Protein AF-0000000073393281 (afdb_homodimer)

Sequence (270 aa):
MAKKGSAEERDLVHKLWERDFAAMRAPASGGATKKPLPDVVAGNGKLYLAIEVKTTTKDKIYIDFPQIDALCEFSEKFGAKPYIGVKFKYTKWLFLEPEKTPRTKSDNYKIEKDFALEKALEIDEITGIDRQMKFMAKKGSAEERDLVHKLWERDFAAMRAPASGGATKKPLPDVVAGNGKLYLAIEVKTTTKDKIYIDFPQIDALCEFSEKFGAKPYIGVKFKYTKWLFLEPEKTPRTKSDNYKIEKDFALEKALEIDEITGIDRQMKF

pLDDT: mean 89.95, std 17.26, range [26.95, 98.88]

Solvent-accessible surface area (backbone atoms only — not comparable to full-atom values): 14573 Å² total; per-residue (Å²): 137,82,60,70,64,48,56,55,50,48,52,51,36,51,54,38,44,75,62,61,22,29,54,46,45,42,46,68,88,68,66,77,58,94,60,46,69,40,47,30,42,34,16,45,57,83,52,35,38,26,28,42,75,47,74,41,79,52,65,54,48,77,43,62,39,69,61,54,50,24,29,46,52,30,13,63,37,26,45,27,49,47,29,40,34,37,33,42,62,95,49,67,65,29,32,35,45,65,92,79,48,72,57,43,95,88,55,24,35,64,50,38,46,70,55,44,73,71,71,32,40,44,65,49,56,78,65,57,66,53,67,68,63,80,109,134,79,60,69,62,48,56,54,50,49,51,51,37,53,54,39,43,76,64,62,22,30,56,46,45,41,46,76,82,67,68,77,57,96,61,47,69,39,47,31,42,34,14,44,58,83,52,35,38,26,28,42,77,46,77,41,79,53,64,54,49,75,43,62,39,69,63,55,50,23,28,46,52,29,12,62,36,25,46,27,49,49,30,39,34,36,32,42,61,96,50,67,65,30,33,36,44,65,91,79,49,72,59,43,96,87,54,24,36,63,48,38,46,71,57,44,73,71,70,34,39,42,67,49,56,79,65,56,63,52,67,66,61,79,109

InterPro domains:
  IPR002732 Holliday junction resolvase Hjc [PF01870] (8-99)
  IPR011335 Restriction endonuclease type II-like [SSF52980] (7-130)
  IPR011856 tRNA endonuclease-like domain superfamily [G3DSA:3.40.1350.10] (1-134)
  IPR014428 Crossover junction endodeoxyribonuclease Hjc, archaeal [MF_01490] (1-135)
  IPR014428 Crossover junction endodeoxyribonuclease Hjc, archaeal [NF040854] (1-135)
  IPR014428 Crossover junction endodeoxyribonuclease Hjc, archaeal [PIRSF004985] (1-128)
  IPR014428 Crossover junction endodeoxyribonuclease Hjc, archaeal [PTHR39651] (3-123)
  IPR014428 Crossover junction endodeoxyribonuclease Hjc, archaeal [cd00523] (1-129)

Foldseek 3Di:
DLPPQVVVLVVVQVVCVVLQKHKDADDGDDPVPPALAAGMWIDNPPAIEGEHEEEDQDQKDKFAVVNVVSSVVCCVVVVHQYWYWYDYVPDATWTDRPVPADADPVRIHMGGNVNRVPHTDHPCVNSVNPVVPPD/DLPPQVVVLVVVQVVCVVLQKHKDADDGDPPVPPALAAGMWIDNPPAIEGEHEEEDQDQKDKFAQVNVVSSVVCCVVVVHQYWYWYDYVPDATWTDRPVPADADPNRIHMDGNVNRVVHTDHPCVNSVNPVVPVD

Organism: Methanobrevibacter smithii (strain ATCC 35061 / DSM 861 / OCM 144 / PS) (NCBI:txid420247)

Secondary structure (DSSP, 8-state):
--SHHHHHHHHHHHHHHTTT-EEEEPP-TT--------SEEEE-SS-EEEEEEEE-SSSEEEE-HHHHHHHHHHHHHHT-EEEEEEE-TT---EEE-GGGS-B-TTS-EEEEHHHHHHHPBPHHHHTTSSTTTT-/--HHHHHHHHHHHHHHHTTT-EEEEPP-S---------SEEEE-SS-EEEEEEEE-SSSEEEE-HHHHHHHHHHHHHHT-EEEEEEE-TT---EEE-GGGS-B-TTS-EEEEHHHHHHHPBPHHHHTTSGGGTT-

Radius of gyration: 19.64 Å; Cα contacts (8 Å, |Δi|>4): 516; chains: 2; bounding box: 44×61×47 Å

Nearest PDB structures (foldseek):
  2wcw-assembly1_B  TM=9.475E-01  e=9.623E-14  Archaeoglobus fulgidus
  2wcw-assembly2_C  TM=9.366E-01  e=8.471E-14  Archaeoglobus fulgidus
  2wcz-assembly1_A  TM=9.296E-01  e=9.029E-14  Archaeoglobus fulgidus
  2wcz-assembly1_B  TM=9.508E-01  e=3.442E-13  Archaeoglobus fulgidus
  1ipi-assembly1_A  TM=8.435E-01  e=9.999E-11  Pyrococcus furiosus

Structure (mmCIF, N/CA/C/O backbone):
data_AF-0000000073393281-model_v1
#
loop_
_entity.id
_entity.type
_entity.pdbx_description
1 polymer 'Crossover junction endodeoxyribonuclease Hjc'
#
loop_
_atom_site.group_PDB
_atom_site.id
_atom_site.type_symbol
_atom_site.label_atom_id
_atom_site.label_alt_id
_atom_site.label_comp_id
_atom_site.label_asym_id
_atom_site.label_entity_id
_atom_site.label_seq_id
_atom_site.pdbx_PDB_ins_code
_atom_site.Cartn_x
_atom_site.Cartn_y
_atom_site.Cartn_z
_atom_site.occupancy
_atom_site.B_iso_or_equiv
_atom_site.auth_seq_id
_atom_site.auth_comp_id
_atom_site.auth_asym_id
_atom_site.auth_atom_id
_atom_site.pdbx_PDB_model_num
ATOM 1 N N . MET A 1 1 ? 16.719 16.031 -3.488 1 26.95 1 MET A N 1
ATOM 2 C CA . MET A 1 1 ? 15.633 16.766 -2.842 1 26.95 1 MET A CA 1
ATOM 3 C C . MET A 1 1 ? 14.5 15.812 -2.469 1 26.95 1 MET A C 1
ATOM 5 O O . MET A 1 1 ? 13.398 16.25 -2.137 1 26.95 1 MET A O 1
ATOM 9 N N . ALA A 1 2 ? 14.312 14.508 -2.961 1 41 2 ALA A N 1
ATOM 10 C CA . ALA A 1 2 ? 13.477 13.312 -2.926 1 41 2 ALA A CA 1
ATOM 11 C C . ALA A 1 2 ? 13.438 12.711 -1.522 1 41 2 ALA A C 1
ATOM 13 O O . ALA A 1 2 ? 12.477 12.039 -1.156 1 41 2 ALA A O 1
ATOM 14 N N . LYS A 1 3 ? 14.375 13.078 -0.696 1 47.88 3 LYS A N 1
ATOM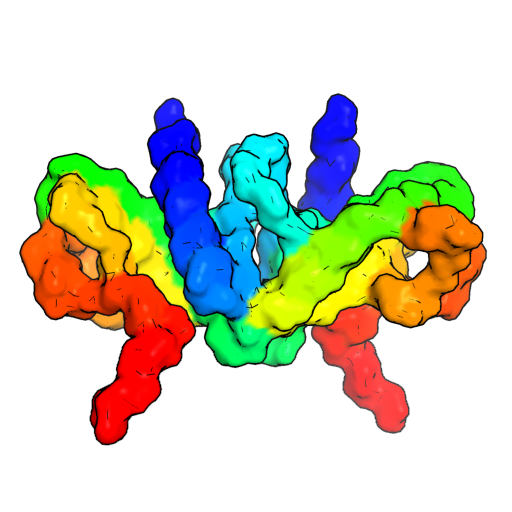 15 C CA . LYS A 1 3 ? 14.953 12.484 0.506 1 47.88 3 LYS A CA 1
ATOM 16 C C . LYS A 1 3 ? 14.117 12.82 1.739 1 47.88 3 LYS A C 1
ATOM 18 O O . LYS A 1 3 ? 13.898 11.969 2.602 1 47.88 3 LYS A O 1
ATOM 23 N N . LYS A 1 4 ? 13.844 14.234 2.035 1 46.88 4 LYS A N 1
ATOM 24 C CA . LYS A 1 4 ? 13.219 14.633 3.291 1 46.88 4 LYS A CA 1
ATOM 25 C C . LYS A 1 4 ? 11.828 14.016 3.438 1 46.88 4 LYS A C 1
ATOM 27 O O . LYS A 1 4 ? 11.469 13.531 4.512 1 46.88 4 LYS A O 1
ATOM 32 N N . GLY A 1 5 ? 11.078 13.867 2.365 1 62.25 5 GLY A N 1
ATOM 33 C CA . GLY A 1 5 ? 9.742 13.297 2.379 1 62.25 5 GLY A CA 1
ATOM 34 C C . GLY A 1 5 ? 9.719 11.836 2.77 1 62.25 5 GLY A C 1
ATOM 35 O O . GLY A 1 5 ? 8.859 11.406 3.543 1 62.25 5 GLY A O 1
ATOM 36 N N . SER A 1 6 ? 10.883 11.297 2.672 1 78 6 SER A N 1
ATOM 37 C CA . SER A 1 6 ? 10.938 9.859 2.918 1 78 6 SER A CA 1
ATOM 38 C C . SER A 1 6 ? 11.078 9.562 4.406 1 78 6 SER A C 1
ATOM 40 O O . SER A 1 6 ? 10.438 8.641 4.922 1 78 6 SER A O 1
ATOM 42 N N . ALA A 1 7 ? 11.805 10.453 5.164 1 87.62 7 ALA A N 1
ATOM 43 C CA . ALA A 1 7 ? 11.984 10.211 6.594 1 87.62 7 ALA A CA 1
ATOM 44 C C . ALA A 1 7 ? 10.68 10.391 7.355 1 87.62 7 ALA A C 1
ATOM 46 O O . ALA A 1 7 ? 10.375 9.617 8.273 1 87.62 7 ALA A O 1
ATOM 47 N N . GLU A 1 8 ? 9.977 11.406 6.914 1 92.19 8 GLU A N 1
ATOM 48 C CA . GLU A 1 8 ? 8.711 11.68 7.586 1 92.19 8 GLU A CA 1
ATOM 49 C C . GLU A 1 8 ? 7.66 10.625 7.238 1 92.19 8 GLU A C 1
ATOM 51 O O . GLU A 1 8 ? 6.848 10.25 8.086 1 92.19 8 GLU A O 1
ATOM 56 N N . GLU A 1 9 ? 7.734 10.195 6.039 1 93.56 9 GLU A N 1
ATOM 57 C CA . GLU A 1 9 ? 6.848 9.094 5.668 1 93.56 9 GLU A CA 1
ATOM 58 C C . GLU A 1 9 ? 7.152 7.844 6.492 1 93.56 9 GLU A C 1
ATOM 60 O O . GLU A 1 9 ? 6.238 7.16 6.953 1 93.56 9 GLU A O 1
ATOM 65 N N . ARG A 1 10 ? 8.383 7.602 6.699 1 92.94 10 ARG A N 1
ATOM 66 C CA . ARG A 1 10 ? 8.789 6.445 7.492 1 92.94 10 ARG A CA 1
ATOM 67 C C . ARG A 1 10 ? 8.352 6.59 8.945 1 92.94 10 ARG A C 1
ATOM 69 O O . ARG A 1 10 ? 7.898 5.625 9.562 1 92.94 10 ARG A O 1
ATOM 76 N N . ASP A 1 11 ? 8.547 7.781 9.422 1 94.44 11 ASP A N 1
ATOM 77 C CA . ASP A 1 11 ? 8.086 8.062 10.781 1 94.44 11 ASP A CA 1
ATOM 78 C C . ASP A 1 11 ? 6.598 7.766 10.93 1 94.44 11 ASP A C 1
ATOM 80 O O . ASP A 1 11 ? 6.184 7.098 11.883 1 94.44 11 ASP A O 1
ATOM 84 N N . LEU A 1 12 ? 5.812 8.219 9.977 1 96.75 12 LEU A N 1
ATOM 85 C CA . LEU A 1 12 ? 4.371 8 10.031 1 96.75 12 LEU A CA 1
ATOM 86 C C . LEU A 1 12 ? 4.039 6.516 9.938 1 96.75 12 LEU A C 1
ATOM 88 O O . LEU A 1 12 ? 3.193 6.02 10.688 1 96.75 12 LEU A O 1
ATOM 92 N N . VAL A 1 13 ? 4.688 5.82 9.109 1 96.56 13 VAL A N 1
ATOM 93 C CA . VAL A 1 13 ? 4.473 4.387 8.945 1 96.56 13 VAL A CA 1
ATOM 94 C C . VAL A 1 13 ? 4.77 3.666 10.258 1 96.56 13 VAL A C 1
ATOM 96 O O . VAL A 1 13 ? 3.998 2.805 10.688 1 96.56 13 VAL A O 1
ATOM 99 N N . HIS A 1 14 ? 5.812 4.066 10.859 1 96.56 14 HIS A N 1
ATOM 100 C CA . HIS A 1 14 ? 6.168 3.475 12.141 1 96.56 14 HIS A CA 1
ATOM 101 C C . HIS A 1 14 ? 5.074 3.709 13.18 1 96.56 14 HIS A C 1
ATOM 103 O O . HIS A 1 14 ? 4.703 2.791 13.914 1 96.56 14 HIS A O 1
ATOM 109 N N . LYS A 1 15 ? 4.594 4.887 13.219 1 97.19 15 LYS A N 1
ATOM 110 C CA . LYS A 1 15 ? 3.572 5.238 14.195 1 97.19 15 LYS A CA 1
ATOM 111 C C . LYS A 1 15 ? 2.273 4.48 13.938 1 97.19 15 LYS A C 1
ATOM 113 O O . LYS A 1 15 ? 1.563 4.113 14.875 1 97.19 15 LYS A O 1
ATOM 118 N N . LEU A 1 16 ? 1.943 4.25 12.742 1 97.75 16 LEU A N 1
ATOM 119 C CA . LEU A 1 16 ? 0.739 3.5 12.406 1 97.75 16 LEU A CA 1
ATOM 120 C C . LEU A 1 16 ? 0.884 2.035 12.797 1 97.75 16 LEU A C 1
ATOM 122 O O . LEU A 1 16 ? -0.048 1.44 13.352 1 97.75 16 LEU A O 1
ATOM 126 N N . TRP A 1 17 ? 2.074 1.507 12.586 1 97.25 17 TRP A N 1
ATOM 127 C CA . TRP A 1 17 ? 2.326 0.127 12.984 1 97.25 17 TRP A CA 1
ATOM 128 C C . TRP A 1 17 ? 2.219 -0.028 14.5 1 97.25 17 TRP A C 1
ATOM 130 O O . TRP A 1 17 ? 1.739 -1.052 14.992 1 97.25 17 TRP A O 1
ATOM 140 N N . GLU A 1 18 ? 2.58 0.994 15.203 1 96.69 18 GLU A N 1
ATOM 141 C CA . GLU A 1 18 ? 2.484 0.985 16.656 1 96.69 18 GLU A CA 1
ATOM 142 C C . GLU A 1 18 ? 1.03 1.03 17.125 1 96.69 18 GLU A C 1
ATOM 144 O O . GLU A 1 18 ? 0.732 0.765 18.281 1 96.69 18 GLU A O 1
ATOM 149 N N . ARG A 1 19 ? 0.176 1.367 16.203 1 97 19 ARG A N 1
ATOM 150 C CA . ARG A 1 19 ? -1.243 1.488 16.531 1 97 19 ARG A CA 1
ATOM 151 C C . ARG A 1 19 ? -2.053 0.395 15.836 1 97 19 ARG A C 1
ATOM 153 O O . ARG A 1 19 ? -3.191 0.627 15.422 1 97 19 ARG A O 1
ATOM 160 N N . ASP A 1 20 ? -1.423 -0.67 15.547 1 96.44 20 ASP A N 1
ATOM 161 C CA . ASP A 1 20 ? -2.027 -1.917 15.086 1 96.44 20 ASP A CA 1
ATOM 162 C C . ASP A 1 20 ? -2.533 -1.785 13.648 1 96.44 20 ASP A C 1
ATOM 164 O O . ASP A 1 20 ? -3.52 -2.42 13.273 1 96.44 20 ASP A O 1
ATOM 168 N N . PHE A 1 21 ? -1.936 -0.865 12.953 1 98.19 21 PHE A N 1
ATOM 169 C CA . PHE A 1 21 ? -2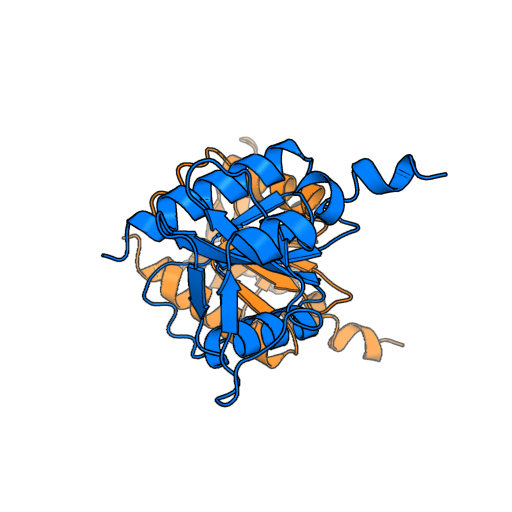.105 -0.811 11.508 1 98.19 21 PHE A CA 1
ATOM 170 C C . PHE A 1 21 ? -0.911 -1.438 10.797 1 98.19 21 PHE A C 1
ATOM 172 O O . PHE A 1 21 ? 0.23 -1.281 11.242 1 98.19 21 PHE A O 1
ATOM 179 N N . ALA A 1 22 ? -1.154 -2.168 9.742 1 98.06 22 ALA A N 1
ATOM 180 C CA . ALA A 1 22 ? -0.107 -2.324 8.742 1 98.06 22 ALA A CA 1
ATOM 181 C C . ALA A 1 22 ? -0.093 -1.142 7.773 1 98.06 22 ALA A C 1
ATOM 183 O O . ALA A 1 22 ? -1.148 -0.629 7.395 1 98.06 22 ALA A O 1
ATOM 184 N N . ALA A 1 23 ? 1.08 -0.734 7.41 1 97.69 23 ALA A N 1
ATOM 185 C CA . ALA A 1 23 ? 1.221 0.47 6.598 1 97.69 23 ALA A CA 1
ATOM 186 C C . ALA A 1 23 ? 2.434 0.371 5.676 1 97.69 23 ALA A C 1
ATOM 188 O O . ALA A 1 23 ? 3.4 -0.329 5.984 1 97.69 23 ALA A O 1
ATOM 189 N N . MET A 1 24 ? 2.326 1.028 4.535 1 94.56 24 MET A N 1
ATOM 190 C CA . MET A 1 24 ? 3.473 1.075 3.633 1 94.56 24 MET A CA 1
ATOM 191 C C . MET A 1 24 ? 3.504 2.391 2.861 1 94.56 24 MET A C 1
ATOM 193 O O . MET A 1 24 ? 2.469 3.039 2.689 1 94.56 24 MET A O 1
ATOM 197 N N . ARG A 1 25 ? 4.68 2.729 2.492 1 94.56 25 ARG A N 1
ATOM 198 C CA . ARG A 1 25 ? 4.895 3.906 1.656 1 94.56 25 ARG A CA 1
ATOM 199 C C . ARG A 1 25 ? 4.766 3.557 0.177 1 94.56 25 ARG A C 1
ATOM 201 O O . ARG A 1 25 ? 5.023 2.422 -0.223 1 94.56 25 ARG A O 1
ATOM 208 N N . ALA A 1 26 ? 4.367 4.602 -0.518 1 91.31 26 ALA A N 1
ATOM 209 C CA . ALA A 1 26 ? 4.363 4.457 -1.971 1 91.31 26 ALA A CA 1
ATOM 210 C C . ALA A 1 26 ? 5.785 4.375 -2.518 1 91.31 26 ALA A C 1
ATOM 212 O O . ALA A 1 26 ? 6.727 4.855 -1.886 1 91.31 26 ALA A O 1
ATOM 213 N N . PRO A 1 27 ? 5.93 3.713 -3.613 1 84.44 27 PRO A N 1
ATOM 214 C CA . PRO A 1 27 ? 7.25 3.697 -4.25 1 84.44 27 PRO A CA 1
ATOM 215 C C . PRO A 1 27 ? 7.703 5.082 -4.703 1 84.44 27 PRO A C 1
ATOM 217 O O . PRO A 1 27 ? 6.875 5.977 -4.887 1 84.44 27 PRO A O 1
ATOM 220 N N . ALA A 1 28 ? 9.062 5.371 -4.398 1 68.81 28 ALA A N 1
ATOM 221 C CA . ALA A 1 28 ? 9.578 6.664 -4.852 1 68.81 28 ALA A CA 1
ATOM 222 C C . ALA A 1 28 ? 9.172 6.941 -6.293 1 68.81 28 ALA A C 1
ATOM 224 O O . ALA A 1 28 ? 8.352 6.223 -6.867 1 68.81 28 ALA A O 1
ATOM 225 N N . SER A 1 29 ? 10.25 7.246 -7.109 1 54.16 29 SER A N 1
ATOM 226 C CA . SER A 1 29 ? 10.258 7.828 -8.445 1 54.16 29 SER A CA 1
ATOM 227 C C . SER A 1 29 ? 9.203 7.184 -9.336 1 54.16 29 SER A C 1
ATOM 229 O O . SER A 1 29 ? 8.5 7.871 -10.078 1 54.16 29 SER A O 1
ATOM 231 N N . GLY A 1 30 ? 9.688 6.086 -9.953 1 44.88 30 GLY A N 1
ATOM 232 C CA . GLY A 1 30 ? 9.32 5.543 -11.25 1 44.88 30 GLY A CA 1
ATOM 233 C C . GLY A 1 30 ? 7.848 5.203 -11.367 1 44.88 30 GLY A C 1
ATOM 234 O O . GLY A 1 30 ? 7.453 4.422 -12.234 1 44.88 30 GLY A O 1
ATOM 235 N N . GLY A 1 31 ? 7.168 5.125 -10.25 1 43.38 31 GLY A N 1
ATOM 236 C CA . GLY A 1 31 ? 6.051 4.328 -10.734 1 43.38 31 GLY A CA 1
ATOM 237 C C . GLY A 1 31 ? 5.359 4.945 -11.938 1 43.38 31 GLY A C 1
ATOM 238 O O . GLY A 1 31 ? 4.949 6.109 -11.891 1 43.38 31 GLY A O 1
ATOM 239 N N . ALA A 1 32 ? 5.898 4.645 -12.953 1 43.34 32 ALA A N 1
ATOM 240 C CA . ALA A 1 32 ? 5.398 4.785 -14.32 1 43.34 32 ALA A CA 1
ATOM 241 C C . ALA A 1 32 ? 3.883 4.961 -14.328 1 43.34 32 ALA A C 1
ATOM 243 O O . ALA A 1 32 ? 3.279 5.129 -15.391 1 43.34 32 ALA A O 1
ATOM 244 N N . THR A 1 33 ? 3.301 4.5 -13.266 1 51.22 33 THR A N 1
ATOM 245 C CA . THR A 1 33 ? 1.87 4.512 -13.555 1 51.22 33 THR A CA 1
ATOM 246 C C . THR A 1 33 ? 1.276 5.891 -13.289 1 51.22 33 THR A C 1
ATOM 248 O O . THR A 1 33 ? 1.689 6.582 -12.352 1 51.22 33 THR A O 1
ATOM 251 N N . LYS A 1 34 ? 1.004 6.668 -14.234 1 64.81 34 LYS A N 1
ATOM 252 C CA . LYS A 1 34 ? 0.124 7.836 -14.234 1 64.81 34 LYS A CA 1
ATOM 253 C C . LYS A 1 34 ? -1.011 7.668 -13.227 1 64.81 34 LYS A C 1
ATOM 255 O O . LYS A 1 34 ? -2.02 8.375 -13.297 1 64.81 34 LYS A O 1
ATOM 260 N N . LYS A 1 35 ? -0.729 6.758 -12.164 1 72.69 35 LYS A N 1
ATOM 261 C CA . LYS A 1 35 ? -1.861 6.508 -11.281 1 72.69 35 LYS A CA 1
ATOM 262 C C . LYS A 1 35 ? -1.79 7.387 -10.031 1 72.69 35 LYS A C 1
ATOM 264 O O . LYS A 1 35 ? -0.703 7.781 -9.609 1 72.69 35 LYS A O 1
ATOM 269 N N . PRO A 1 36 ? -2.846 7.742 -9.516 1 88.25 36 PRO A N 1
ATOM 270 C CA . PRO A 1 36 ? -2.957 8.586 -8.32 1 88.25 36 PRO A CA 1
ATOM 271 C C . PRO A 1 36 ? -2.57 7.848 -7.039 1 88.25 36 PRO A C 1
ATOM 273 O O . PRO A 1 36 ? -3.41 7.176 -6.434 1 88.25 36 PRO A O 1
ATOM 276 N N . LEU A 1 37 ? -1.293 8.023 -6.59 1 92.62 37 LEU A N 1
ATOM 277 C CA . LEU A 1 37 ? -0.882 7.273 -5.406 1 92.62 37 LEU A CA 1
ATOM 278 C C . LEU A 1 37 ? -0.712 8.203 -4.207 1 92.62 37 LEU A C 1
ATOM 280 O O . LEU A 1 37 ? -0.172 9.305 -4.344 1 92.62 37 LEU A O 1
ATOM 284 N N . PRO A 1 38 ? -1.226 7.773 -3.059 1 96.25 38 PRO A N 1
ATOM 285 C CA . PRO A 1 38 ? -0.854 8.453 -1.814 1 96.25 38 PRO A CA 1
ATOM 286 C C . PRO A 1 38 ? 0.586 8.164 -1.394 1 96.25 38 PRO A C 1
ATOM 288 O O . PRO A 1 38 ? 1.248 7.309 -1.99 1 96.25 38 PRO A O 1
ATOM 291 N N . ASP A 1 39 ? 1.012 8.883 -0.391 1 94.81 39 ASP A N 1
ATOM 292 C CA . ASP A 1 39 ? 2.355 8.633 0.12 1 94.81 39 ASP A CA 1
ATOM 293 C C . ASP A 1 39 ? 2.379 7.414 1.033 1 94.81 39 ASP A C 1
ATOM 295 O O . ASP A 1 39 ? 3.387 6.707 1.107 1 94.81 39 ASP A O 1
ATOM 299 N N . VAL A 1 40 ? 1.269 7.199 1.743 1 96.31 40 VAL A N 1
ATOM 300 C CA . VAL A 1 40 ? 1.165 6.105 2.703 1 96.31 40 VAL A CA 1
ATOM 301 C C . VAL A 1 40 ? -0.225 5.477 2.623 1 96.31 40 VAL A C 1
ATOM 303 O O . VAL A 1 40 ? -1.229 6.188 2.529 1 96.31 40 VAL A O 1
ATOM 306 N N . VAL A 1 41 ? -0.319 4.203 2.621 1 98.19 41 VAL A N 1
ATOM 307 C CA . VAL A 1 41 ? -1.557 3.451 2.799 1 98.19 41 VAL A CA 1
ATOM 308 C C . VAL A 1 41 ? -1.464 2.594 4.059 1 98.19 41 VAL A C 1
ATOM 310 O O . VAL A 1 41 ? -0.405 2.041 4.363 1 98.19 41 VAL A O 1
ATOM 313 N N . ALA A 1 42 ? -2.559 2.518 4.781 1 98.62 42 ALA A N 1
ATOM 314 C CA . ALA A 1 42 ? -2.586 1.746 6.02 1 98.62 42 ALA A CA 1
ATOM 315 C C . ALA A 1 42 ? -3.939 1.067 6.215 1 98.62 42 ALA A C 1
ATOM 317 O O . ALA A 1 42 ? -4.953 1.532 5.691 1 98.62 42 ALA A O 1
ATOM 318 N N . GLY A 1 43 ? -3.949 -0.017 6.898 1 98.56 43 GLY A N 1
ATOM 319 C CA . GLY A 1 43 ? -5.168 -0.736 7.238 1 98.56 43 GLY A CA 1
ATOM 320 C C . GLY A 1 43 ? -5.027 -1.596 8.477 1 98.56 43 GLY A C 1
ATOM 321 O O . GLY A 1 43 ? -3.922 -2.018 8.828 1 98.56 43 GLY A O 1
ATOM 322 N N . ASN A 1 44 ? -6.191 -1.805 9.109 1 98.44 44 ASN A N 1
ATOM 323 C CA . ASN A 1 44 ? -6.199 -2.697 10.266 1 98.44 44 ASN A CA 1
ATOM 324 C C . ASN A 1 44 ? -7.324 -3.725 10.164 1 98.44 44 ASN A C 1
ATOM 326 O O . ASN A 1 44 ? -7.73 -4.305 11.18 1 98.44 44 ASN A O 1
ATOM 330 N N . GLY A 1 45 ? -7.867 -3.865 8.977 1 97.94 45 GLY A N 1
ATOM 331 C CA . GLY A 1 45 ? -8.945 -4.812 8.75 1 97.94 45 GLY A CA 1
ATOM 332 C C . GLY A 1 45 ? -10.328 -4.188 8.883 1 97.94 45 GLY A C 1
ATOM 333 O O . GLY A 1 45 ? -11.305 -4.711 8.336 1 97.94 45 GLY A O 1
ATOM 334 N N . LYS A 1 46 ? -10.406 -3.08 9.57 1 97.44 46 LYS A N 1
ATOM 335 C CA . LYS A 1 46 ? -11.656 -2.365 9.773 1 97.44 46 LYS A CA 1
ATOM 336 C C . LYS A 1 46 ? -11.609 -0.979 9.141 1 97.44 46 LYS A C 1
ATOM 338 O O . LYS A 1 46 ? -12.578 -0.546 8.508 1 97.44 46 LYS A O 1
ATOM 343 N N . LEU A 1 47 ? -10.469 -0.343 9.344 1 98.12 47 LEU A N 1
ATOM 344 C CA . LEU A 1 47 ? -10.227 0.999 8.828 1 98.12 47 LEU A CA 1
ATOM 345 C C . LEU A 1 47 ? -9.062 0.995 7.84 1 98.12 47 LEU A C 1
ATOM 347 O O . LEU A 1 47 ? -8.055 0.329 8.062 1 98.12 47 LEU A O 1
ATOM 351 N N . TYR A 1 48 ? -9.234 1.706 6.773 1 98.88 48 TYR A N 1
ATOM 352 C CA . TYR A 1 48 ? -8.172 1.894 5.789 1 98.88 48 TYR A CA 1
ATOM 353 C C . TYR A 1 48 ? -7.906 3.375 5.551 1 98.88 48 TYR A C 1
ATOM 355 O O . TYR A 1 48 ? -8.844 4.168 5.441 1 98.88 48 TYR A O 1
ATOM 363 N N . LEU A 1 49 ? -6.645 3.732 5.527 1 98.88 49 LEU A N 1
ATOM 364 C CA . LEU A 1 49 ? -6.227 5.129 5.43 1 98.88 49 LEU A CA 1
ATOM 365 C C . LEU A 1 49 ? -5.332 5.344 4.211 1 98.88 49 LEU A C 1
ATOM 367 O O . LEU A 1 49 ? -4.492 4.5 3.898 1 98.88 49 LEU A O 1
ATOM 371 N N . ALA A 1 50 ? -5.512 6.383 3.531 1 98.75 50 ALA A N 1
ATOM 372 C CA . ALA A 1 50 ? -4.594 6.918 2.529 1 98.75 50 ALA A CA 1
ATOM 373 C C . ALA A 1 50 ? -4.145 8.328 2.898 1 98.75 50 ALA A C 1
ATOM 375 O O . ALA A 1 50 ? -4.973 9.219 3.109 1 98.75 50 ALA A O 1
ATOM 376 N N . ILE A 1 51 ? -2.822 8.508 2.928 1 98.5 51 ILE A N 1
ATOM 377 C CA . ILE A 1 51 ? -2.352 9.75 3.525 1 98.5 51 ILE A CA 1
ATOM 378 C C . ILE A 1 51 ? -1.337 10.414 2.6 1 98.5 51 ILE A C 1
ATOM 380 O O . ILE A 1 51 ? -0.376 9.781 2.16 1 98.5 51 ILE A O 1
ATOM 384 N N . GLU A 1 52 ? -1.613 11.648 2.252 1 97.38 52 GLU A N 1
ATOM 385 C CA . GLU A 1 52 ? -0.619 12.531 1.639 1 97.38 52 GLU A CA 1
ATOM 386 C C . GLU A 1 52 ? 0.21 13.25 2.697 1 97.38 52 GLU A C 1
ATOM 388 O O . GLU A 1 52 ? -0.335 13.969 3.535 1 97.38 52 GLU A O 1
ATOM 393 N N . VAL A 1 53 ? 1.491 13.078 2.66 1 96.88 53 VAL A N 1
ATOM 394 C CA . VAL A 1 53 ? 2.365 13.531 3.736 1 96.88 53 VAL A CA 1
ATOM 395 C C . VAL A 1 53 ? 3.053 14.836 3.33 1 96.88 53 VAL A C 1
ATOM 397 O O . VAL A 1 53 ? 3.643 14.922 2.252 1 96.88 53 VAL A O 1
ATOM 400 N N . LYS A 1 54 ? 2.934 15.852 4.188 1 96.19 54 LYS A N 1
ATOM 401 C CA . LYS A 1 54 ? 3.615 17.141 4.02 1 96.19 54 LYS A CA 1
ATOM 402 C C . LYS A 1 54 ? 4.309 17.562 5.309 1 96.19 54 LYS A C 1
ATOM 404 O O . LYS A 1 54 ? 3.74 17.438 6.398 1 96.19 54 LYS A O 1
ATOM 409 N N . THR A 1 55 ? 5.52 17.969 5.156 1 95.25 55 THR A N 1
ATOM 410 C CA . THR A 1 55 ? 6.25 18.484 6.309 1 95.25 55 THR A CA 1
ATOM 411 C C . THR A 1 55 ? 6.859 19.844 6.004 1 95.25 55 THR A C 1
ATOM 413 O O . THR A 1 55 ? 7.262 20.109 4.867 1 95.25 55 THR A O 1
ATOM 416 N N . THR A 1 56 ? 6.867 20.734 7.035 1 95.56 56 THR A N 1
ATOM 417 C CA . THR A 1 56 ? 7.449 22.062 6.852 1 95.56 56 THR A CA 1
ATOM 418 C C . THR A 1 56 ? 7.961 22.609 8.18 1 95.56 56 THR A C 1
ATOM 420 O O . THR A 1 56 ? 7.445 22.266 9.242 1 95.56 56 THR A O 1
ATOM 423 N N . THR A 1 57 ? 8.922 23.375 8.117 1 95.62 57 THR A N 1
ATOM 424 C CA . THR A 1 57 ? 9.398 24.094 9.289 1 95.62 57 THR A CA 1
ATOM 425 C C . THR A 1 57 ? 8.734 25.469 9.375 1 95.62 57 THR A C 1
ATOM 427 O O . THR A 1 57 ? 8.914 26.188 10.359 1 95.62 57 THR A O 1
ATOM 430 N N . LYS A 1 58 ? 7.969 25.812 8.281 1 96.56 58 LYS A N 1
ATOM 431 C CA . LYS A 1 58 ? 7.234 27.078 8.258 1 96.56 58 LYS A CA 1
ATOM 432 C C . LYS A 1 58 ? 5.887 26.938 8.961 1 96.56 58 LYS A C 1
ATOM 434 O O . LYS A 1 58 ? 5.562 25.875 9.492 1 96.56 58 LYS A O 1
ATOM 439 N N . ASP A 1 59 ? 5.152 28.109 8.977 1 97.38 59 ASP A N 1
ATOM 440 C CA . ASP A 1 59 ? 3.869 28.109 9.664 1 97.38 59 ASP A CA 1
ATOM 441 C C . ASP A 1 59 ? 2.715 27.938 8.68 1 97.38 59 ASP A C 1
ATOM 443 O O . ASP A 1 59 ? 1.554 28.156 9.031 1 97.38 59 ASP A O 1
ATOM 447 N N . LYS A 1 60 ? 3.033 27.609 7.473 1 97.81 60 LYS A N 1
ATOM 448 C CA . LYS A 1 60 ? 2.014 27.312 6.473 1 97.81 60 LYS A CA 1
ATOM 449 C C . LYS A 1 60 ? 2.561 26.391 5.383 1 97.81 60 LYS A C 1
ATOM 451 O O . LYS A 1 60 ? 3.775 26.328 5.176 1 97.81 60 LYS A O 1
ATOM 456 N N . ILE A 1 61 ? 1.692 25.672 4.73 1 96.31 61 ILE A N 1
ATOM 457 C CA . ILE A 1 61 ? 2.084 24.828 3.611 1 96.31 61 ILE A CA 1
ATOM 458 C C . ILE A 1 61 ? 1.062 24.953 2.484 1 96.31 61 ILE A C 1
ATOM 460 O O . ILE A 1 61 ? -0.144 25 2.734 1 96.31 61 ILE A O 1
ATOM 464 N N . TYR A 1 62 ? 1.591 25.031 1.297 1 97.19 62 TYR A N 1
ATOM 465 C CA . TYR A 1 62 ? 0.767 25.047 0.093 1 97.19 62 TYR A CA 1
ATOM 466 C C . TYR A 1 62 ? 0.779 23.688 -0.595 1 97.19 62 TYR A C 1
ATOM 468 O O . TYR A 1 62 ? 1.83 23.047 -0.709 1 97.19 62 TYR A O 1
ATOM 476 N N . ILE A 1 63 ? -0.369 23.219 -0.96 1 96.81 63 ILE A N 1
ATOM 477 C CA . ILE A 1 63 ? -0.479 21.953 -1.685 1 96.81 63 ILE A CA 1
ATOM 478 C C . ILE A 1 63 ? -1.286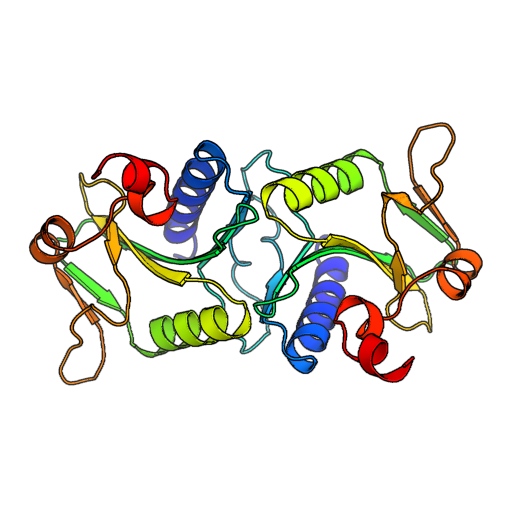 22.172 -2.965 1 96.81 63 ILE A C 1
ATOM 480 O O . ILE A 1 63 ? -2.393 22.719 -2.926 1 96.81 63 ILE A O 1
ATOM 484 N N . ASP A 1 64 ? -0.724 21.703 -4.062 1 95.62 64 ASP A N 1
ATOM 485 C CA . ASP A 1 64 ? -1.445 21.781 -5.328 1 95.62 64 ASP A CA 1
ATOM 486 C C . ASP A 1 64 ? -2.633 20.828 -5.352 1 95.62 64 ASP A C 1
ATOM 488 O O . ASP A 1 64 ? -2.51 19.672 -4.945 1 95.62 64 ASP A O 1
ATOM 492 N N . PHE A 1 65 ? -3.768 21.266 -5.848 1 95.75 65 PHE A N 1
ATOM 493 C CA . PHE A 1 65 ? -5 20.484 -5.75 1 95.75 65 PHE A CA 1
ATOM 494 C C . PHE A 1 65 ? -4.867 19.172 -6.496 1 95.75 65 PHE A C 1
ATOM 496 O O . PHE A 1 65 ? -5.465 18.156 -6.102 1 95.75 65 PHE A O 1
ATOM 503 N N . PRO A 1 66 ? -4.047 19.047 -7.617 1 95.38 66 PRO A N 1
ATOM 504 C CA . PRO A 1 66 ? -3.975 17.75 -8.289 1 95.38 66 PRO A CA 1
ATOM 505 C C . PRO A 1 66 ? -3.457 16.641 -7.379 1 95.38 66 PRO A C 1
ATOM 507 O O . PRO A 1 66 ? -3.857 15.484 -7.52 1 95.38 66 PRO A O 1
ATOM 510 N N . GLN A 1 67 ? -2.568 16.984 -6.453 1 94.69 67 GLN A N 1
ATOM 511 C CA . GLN A 1 67 ? -2.039 16.016 -5.508 1 94.69 67 GLN A CA 1
ATOM 512 C C . GLN A 1 67 ? -3.141 15.477 -4.602 1 94.69 67 GLN A C 1
ATOM 514 O O . GLN A 1 67 ? -3.217 14.266 -4.355 1 94.69 67 GLN A O 1
ATOM 519 N N . ILE A 1 68 ? -3.973 16.375 -4.141 1 97.19 68 ILE A N 1
ATOM 520 C CA . ILE A 1 68 ? -5.047 15.984 -3.234 1 97.19 68 ILE A CA 1
ATOM 521 C C . ILE A 1 68 ? -6.152 15.281 -4.016 1 97.19 68 ILE A C 1
ATOM 523 O O . ILE A 1 68 ? -6.773 14.344 -3.516 1 97.19 68 ILE A O 1
ATOM 527 N N . ASP A 1 69 ? -6.375 15.727 -5.223 1 96.69 69 ASP A N 1
ATOM 528 C CA . ASP A 1 69 ? -7.355 15.047 -6.066 1 96.69 69 ASP A CA 1
ATOM 529 C C . ASP A 1 69 ? -6.945 13.602 -6.332 1 96.69 69 ASP A C 1
ATOM 531 O O . ASP A 1 69 ? -7.785 12.703 -6.328 1 96.69 69 ASP A O 1
ATOM 535 N N . ALA A 1 70 ? -5.676 13.422 -6.574 1 95.06 70 ALA A N 1
ATOM 536 C CA . ALA A 1 70 ? -5.145 12.07 -6.766 1 95.06 70 ALA A CA 1
ATOM 537 C C . ALA A 1 70 ? -5.328 11.219 -5.512 1 95.06 70 ALA A C 1
ATOM 539 O O . ALA A 1 70 ? -5.719 10.055 -5.598 1 95.06 70 ALA A O 1
ATOM 540 N N . LEU A 1 71 ? -5.062 11.828 -4.375 1 97.38 71 LEU A N 1
ATOM 541 C CA . LEU A 1 71 ? -5.281 11.164 -3.096 1 97.38 71 LEU A CA 1
ATOM 542 C C . LEU A 1 71 ? -6.734 10.711 -2.959 1 97.38 71 LEU A C 1
ATOM 544 O O . LEU A 1 71 ? -7 9.562 -2.59 1 97.38 71 LEU A O 1
ATOM 548 N N . CYS A 1 72 ? -7.641 11.586 -3.266 1 98.31 72 CYS A N 1
ATOM 549 C CA . CYS A 1 72 ? -9.062 11.297 -3.119 1 98.31 72 CYS A CA 1
ATOM 550 C C . CYS A 1 72 ? -9.508 10.234 -4.117 1 98.31 72 CYS A C 1
ATOM 552 O O . CYS A 1 72 ? -10.305 9.352 -3.783 1 98.31 72 CYS A O 1
ATOM 554 N N . GLU A 1 73 ? -8.984 10.312 -5.309 1 97.44 73 GLU A N 1
ATOM 555 C CA . GLU A 1 73 ? -9.32 9.312 -6.316 1 97.44 73 GLU A CA 1
ATOM 556 C C . GLU A 1 73 ? -8.859 7.926 -5.891 1 97.44 73 GLU A C 1
ATOM 558 O O . GLU A 1 73 ? -9.625 6.965 -5.949 1 97.44 73 GLU A O 1
ATOM 563 N N . PHE A 1 74 ? -7.637 7.863 -5.469 1 97.75 74 PHE A N 1
ATOM 564 C CA . PHE A 1 74 ? -7.125 6.594 -4.965 1 97.75 74 PHE A CA 1
ATOM 565 C C . PHE A 1 74 ? -7.988 6.082 -3.82 1 97.75 74 PHE A C 1
ATOM 567 O O . PHE A 1 74 ? -8.375 4.91 -3.803 1 97.75 74 PHE A O 1
ATOM 574 N N . SER A 1 75 ? -8.242 6.945 -2.932 1 98.62 75 SER A N 1
ATOM 575 C CA . SER A 1 75 ? -8.961 6.578 -1.712 1 98.62 75 SER A CA 1
ATOM 576 C C . SER A 1 75 ? -10.352 6.035 -2.027 1 98.62 75 SER A C 1
ATOM 578 O O . SER A 1 75 ? -10.781 5.039 -1.444 1 98.62 75 SER A O 1
ATOM 580 N N . GLU A 1 76 ? -11 6.691 -2.893 1 98.38 76 GLU A N 1
ATOM 581 C CA . GLU A 1 76 ? -12.352 6.277 -3.277 1 98.38 76 GLU A CA 1
ATOM 582 C C . GLU A 1 76 ? -12.344 4.879 -3.887 1 98.38 76 GLU A C 1
ATOM 584 O O . GLU A 1 76 ? -13.141 4.023 -3.5 1 98.38 76 GLU A O 1
ATOM 589 N N . LYS A 1 77 ? -11.484 4.629 -4.738 1 98.06 77 LYS A N 1
ATOM 590 C CA . LYS A 1 77 ? -11.406 3.328 -5.402 1 98.06 77 LYS A CA 1
ATOM 591 C C . LYS A 1 77 ? -10.945 2.244 -4.434 1 98.06 77 LYS A C 1
ATOM 593 O O . LYS A 1 77 ? -11.523 1.158 -4.383 1 98.06 77 LYS A O 1
ATOM 598 N N . PHE A 1 78 ? -9.922 2.576 -3.662 1 98.5 78 PHE A N 1
ATOM 599 C CA . PHE A 1 78 ? -9.289 1.64 -2.738 1 98.5 78 PHE A CA 1
ATOM 600 C C . PHE A 1 78 ? -10.219 1.312 -1.579 1 98.5 78 PHE A C 1
ATOM 602 O O . PHE A 1 78 ? -10.172 0.213 -1.024 1 98.5 78 PHE A O 1
ATOM 609 N N . GLY A 1 79 ? -11.039 2.262 -1.239 1 98.56 79 GLY A N 1
ATOM 610 C CA . GLY A 1 79 ? -11.867 2.143 -0.048 1 98.56 79 GLY A CA 1
ATOM 611 C C . GLY A 1 79 ? -11.164 2.604 1.214 1 98.56 79 GLY A C 1
ATOM 612 O O . GLY A 1 79 ? -11.297 1.979 2.268 1 98.56 79 GLY A O 1
ATOM 613 N N . ALA A 1 80 ? -10.383 3.658 1.108 1 98.81 80 ALA A N 1
ATOM 614 C CA . ALA A 1 80 ? -9.664 4.223 2.248 1 98.81 80 ALA A CA 1
ATOM 615 C C . ALA A 1 80 ? -10.164 5.629 2.568 1 98.81 80 ALA A C 1
ATOM 617 O O . ALA A 1 80 ? -10.758 6.293 1.715 1 98.81 80 ALA A O 1
ATOM 618 N N . LYS A 1 81 ? -9.992 6.02 3.781 1 98.81 81 LYS A N 1
ATOM 619 C CA . LYS A 1 81 ? -10.234 7.414 4.145 1 98.81 81 LYS A CA 1
ATOM 620 C C . LYS A 1 81 ? -9.023 8.281 3.828 1 98.81 81 LYS A C 1
ATOM 622 O O . LYS A 1 81 ? -7.902 7.973 4.246 1 98.81 81 LYS A O 1
ATOM 627 N N . PRO A 1 82 ? -9.266 9.328 3.041 1 98.88 82 PRO A N 1
ATOM 628 C CA . PRO A 1 82 ? -8.141 10.211 2.701 1 98.88 82 PRO A CA 1
ATOM 629 C C . PRO A 1 82 ? -7.809 11.203 3.814 1 98.88 82 PRO A C 1
ATOM 631 O O . PRO A 1 82 ? -8.711 11.75 4.441 1 98.88 82 PRO A O 1
ATOM 634 N N . TYR A 1 83 ? -6.516 11.414 4.023 1 98.88 83 TYR A N 1
ATOM 635 C CA . TYR A 1 83 ? -6.059 12.445 4.953 1 98.88 83 TYR A CA 1
ATOM 636 C C . TYR A 1 83 ? -4.844 13.18 4.398 1 98.88 83 TYR A C 1
ATOM 638 O O . TYR A 1 83 ? -3.992 12.578 3.738 1 98.88 83 TYR A O 1
ATOM 646 N N . ILE A 1 84 ? -4.785 14.422 4.668 1 98.62 84 ILE A N 1
ATOM 647 C CA . ILE A 1 84 ? -3.547 15.188 4.57 1 98.62 84 ILE A CA 1
ATOM 648 C C . ILE A 1 84 ? -2.814 15.148 5.91 1 98.62 84 ILE A C 1
ATOM 650 O O . ILE A 1 84 ? -3.293 15.711 6.902 1 98.62 84 ILE A O 1
ATOM 654 N N . GLY A 1 85 ? -1.769 14.461 5.945 1 98.44 85 GLY A N 1
ATOM 655 C CA . GLY A 1 85 ? -0.924 14.445 7.129 1 98.44 85 GLY A CA 1
ATOM 656 C C . GLY A 1 85 ? 0.144 15.523 7.109 1 98.44 85 GLY A C 1
ATOM 657 O O . GLY A 1 85 ? 1.021 15.523 6.242 1 98.44 85 GLY A O 1
ATOM 658 N N . VAL A 1 86 ? 0.095 16.391 8.078 1 98.12 86 VAL A N 1
ATOM 659 C CA . VAL A 1 86 ? 1.032 17.5 8.102 1 98.12 86 VAL A CA 1
ATOM 660 C C . VAL A 1 86 ? 1.798 17.516 9.422 1 98.12 86 VAL A C 1
ATOM 662 O O . VAL A 1 86 ? 1.222 17.266 10.484 1 98.12 86 VAL A O 1
ATOM 665 N N . LYS A 1 87 ? 3 17.797 9.297 1 96.94 87 LYS A N 1
ATOM 666 C CA . LYS A 1 87 ? 3.846 18 10.469 1 96.94 87 LYS A CA 1
ATOM 667 C C . LYS A 1 87 ? 4.566 19.344 10.391 1 96.94 87 LYS A C 1
ATOM 669 O O . LYS A 1 87 ? 5.402 19.547 9.508 1 96.94 87 LYS A O 1
ATOM 674 N N . PHE A 1 88 ? 4.242 20.266 11.328 1 97 88 PHE A N 1
ATOM 675 C CA . PHE A 1 88 ? 4.918 21.547 11.477 1 97 88 PHE A CA 1
ATOM 676 C C . PHE A 1 88 ? 6.051 21.453 12.492 1 97 88 PHE A C 1
ATOM 678 O O . PHE A 1 88 ? 6.176 20.438 13.188 1 97 88 PHE A O 1
ATOM 685 N N . LYS A 1 89 ? 6.773 22.484 12.422 1 93.19 89 LYS A N 1
ATOM 686 C CA . LYS A 1 89 ? 7.816 22.516 13.445 1 93.19 89 LYS A CA 1
ATOM 687 C C . LYS A 1 89 ? 7.215 22.453 14.844 1 93.19 89 LYS A C 1
ATOM 689 O O . LYS A 1 89 ? 6.273 23.188 15.148 1 93.19 89 LYS A O 1
ATOM 694 N N . TYR A 1 90 ? 7.66 21.484 15.648 1 93.69 90 TYR A N 1
ATOM 695 C CA . TYR A 1 90 ? 7.312 21.344 17.047 1 93.69 90 TYR A CA 1
ATOM 696 C C . TYR A 1 90 ? 5.867 20.875 17.219 1 93.69 90 TYR A C 1
ATOM 698 O O . TYR A 1 90 ? 5.211 21.219 18.203 1 93.69 90 TYR A O 1
ATOM 706 N N . THR A 1 91 ? 5.312 20.375 16.25 1 96.06 91 THR A N 1
ATOM 707 C CA . THR A 1 91 ? 3.973 19.812 16.375 1 96.06 91 THR A CA 1
ATOM 708 C C . THR A 1 91 ? 4.008 18.297 16.219 1 96.06 91 THR A C 1
ATOM 710 O O . THR A 1 91 ? 4.961 17.734 15.656 1 96.06 91 THR A O 1
ATOM 713 N N . LYS A 1 92 ? 2.975 17.656 16.75 1 96.69 92 LYS A N 1
ATOM 714 C CA . LYS A 1 92 ? 2.701 16.266 16.391 1 96.69 92 LYS A CA 1
ATOM 715 C C . LYS A 1 92 ? 2.123 16.156 14.977 1 96.69 92 LYS A C 1
ATOM 717 O O . LYS A 1 92 ? 1.991 17.172 14.281 1 96.69 92 LYS A O 1
ATOM 722 N N . TRP A 1 93 ? 1.894 14.945 14.57 1 97.94 93 TRP A N 1
ATOM 723 C CA . TRP A 1 93 ? 1.204 14.734 13.305 1 97.94 93 TRP A CA 1
ATOM 724 C C . TRP A 1 93 ? -0.23 15.25 13.375 1 97.94 93 TRP A C 1
ATOM 726 O O . TRP A 1 93 ? -0.946 14.984 14.336 1 97.94 93 TRP A O 1
ATOM 736 N N . LEU A 1 94 ? -0.601 16.031 12.406 1 98.56 94 LEU A N 1
ATOM 737 C CA . LEU A 1 94 ? -1.955 16.547 12.25 1 98.56 94 LEU A CA 1
ATOM 738 C C . LEU A 1 94 ? -2.588 16.047 10.961 1 98.56 94 LEU A C 1
ATOM 740 O O . LEU A 1 94 ? -1.938 16.031 9.906 1 98.56 94 LEU A O 1
ATOM 744 N N . PHE A 1 95 ? -3.797 15.625 11.055 1 98.81 95 PHE A N 1
ATOM 745 C CA . PHE A 1 95 ? -4.457 15.031 9.898 1 98.81 95 PHE A CA 1
ATOM 746 C C . PHE A 1 95 ? -5.727 15.797 9.547 1 98.81 95 PHE A C 1
ATOM 748 O O . PHE A 1 95 ? -6.598 15.992 10.398 1 98.81 95 PHE A O 1
ATOM 755 N N . LEU A 1 96 ? -5.777 16.219 8.336 1 98.81 96 LEU A N 1
ATOM 756 C CA . LEU A 1 96 ? -6.938 16.969 7.852 1 98.81 96 LEU A CA 1
ATOM 757 C C . LEU A 1 96 ? -7.688 16.172 6.785 1 98.81 96 LEU A C 1
ATOM 759 O O . LEU A 1 96 ? -7.07 15.547 5.922 1 98.81 96 LEU A O 1
ATOM 763 N N . GLU A 1 97 ? -8.953 16.188 6.855 1 98.69 97 GLU A N 1
ATOM 764 C CA . GLU A 1 97 ? -9.781 15.648 5.781 1 98.69 97 GLU A CA 1
ATOM 765 C C . GLU A 1 97 ? -9.859 16.625 4.605 1 98.69 97 GLU A C 1
ATOM 767 O O . GLU A 1 97 ? -10.273 17.766 4.77 1 98.69 97 GLU A O 1
ATOM 772 N N . PRO A 1 98 ? -9.508 16.125 3.453 1 98.44 98 PRO A N 1
ATOM 773 C CA . PRO A 1 98 ? -9.531 17.047 2.311 1 98.44 98 PRO A CA 1
ATOM 774 C C . PRO A 1 98 ? -10.875 17.75 2.139 1 98.44 98 PRO A C 1
ATOM 776 O O . PRO A 1 98 ? -10.914 18.953 1.854 1 98.44 98 PRO A O 1
ATOM 779 N N . GLU A 1 99 ? -11.938 17.062 2.35 1 97.25 99 GLU A N 1
ATOM 780 C CA . GLU A 1 99 ? -13.273 17.594 2.107 1 97.25 99 GLU A CA 1
ATOM 781 C C . GLU A 1 99 ? -13.617 18.688 3.109 1 97.25 99 GLU A C 1
ATOM 783 O O . GLU A 1 99 ? -14.508 19.516 2.859 1 97.25 99 GLU A O 1
ATOM 788 N N . LYS A 1 100 ? -12.945 18.703 4.227 1 97.5 100 LYS A N 1
ATOM 789 C CA . LYS A 1 100 ? -13.25 19.672 5.277 1 97.5 100 LYS A CA 1
ATOM 790 C C . LYS A 1 100 ? -12.188 20.766 5.348 1 97.5 100 LYS A C 1
ATOM 792 O O . LYS A 1 100 ? -12.195 21.594 6.27 1 97.5 100 LYS A O 1
ATOM 797 N N . THR A 1 101 ? -11.297 20.781 4.434 1 97.94 101 THR A N 1
ATOM 798 C CA . THR A 1 101 ? -10.203 21.75 4.434 1 97.94 101 THR A CA 1
ATOM 799 C C . THR A 1 101 ? -10.43 22.812 3.369 1 97.94 101 THR A C 1
ATOM 801 O O . THR A 1 101 ? -10.57 22.5 2.186 1 97.94 101 THR A O 1
ATOM 804 N N . PRO A 1 102 ? -10.445 24.016 3.826 1 96.62 102 PRO A N 1
ATOM 805 C CA . PRO A 1 102 ? -10.711 25.094 2.871 1 96.62 102 PRO A CA 1
ATOM 806 C C . PRO A 1 102 ? -9.664 25.172 1.761 1 96.62 102 PRO A C 1
ATOM 808 O O . PRO A 1 102 ? -8.477 24.953 2.014 1 96.62 102 PRO A O 1
ATOM 811 N N . ARG A 1 103 ? -10.117 25.5 0.591 1 97.56 103 ARG A N 1
ATOM 812 C CA . ARG A 1 103 ? -9.258 25.688 -0.571 1 97.56 103 ARG A CA 1
ATOM 813 C C . ARG A 1 103 ? -9.094 27.156 -0.899 1 97.56 103 ARG A C 1
ATOM 815 O O . ARG A 1 103 ? -9.914 27.984 -0.5 1 97.56 103 ARG A O 1
ATOM 822 N N . THR A 1 104 ? -8.039 27.406 -1.647 1 97.44 104 THR A N 1
ATOM 823 C CA . THR A 1 104 ? -7.832 28.781 -2.111 1 97.44 104 THR A CA 1
ATOM 824 C C . THR A 1 104 ? -8.727 29.094 -3.311 1 97.44 104 THR A C 1
ATOM 826 O O . THR A 1 104 ? -9.414 28.203 -3.818 1 97.44 104 THR A O 1
ATOM 829 N N . LYS A 1 105 ? -8.609 30.266 -3.762 1 96.44 105 LYS A N 1
ATOM 830 C CA . LYS A 1 105 ? -9.391 30.688 -4.922 1 96.44 105 LYS A CA 1
ATOM 831 C C . LYS A 1 105 ? -9.008 29.891 -6.16 1 96.44 105 LYS A C 1
ATOM 833 O O . LYS A 1 105 ? -9.852 29.625 -7.023 1 96.44 105 LYS A O 1
ATOM 838 N N . SER A 1 106 ? -7.742 29.469 -6.277 1 96.62 106 SER A N 1
ATOM 839 C CA . SER A 1 106 ? -7.238 28.703 -7.41 1 96.62 106 SER A CA 1
ATOM 840 C C . SER A 1 106 ? -7.379 27.203 -7.164 1 96.62 106 SER A C 1
ATOM 842 O O . SER A 1 106 ? -6.738 26.391 -7.84 1 96.62 106 SER A O 1
ATOM 844 N N . ASP A 1 107 ? -8.102 26.781 -6.062 1 96.44 107 ASP A N 1
ATOM 845 C CA . ASP A 1 107 ? -8.492 25.406 -5.742 1 96.44 107 ASP A CA 1
ATOM 846 C C . ASP A 1 107 ? -7.355 24.656 -5.047 1 96.44 107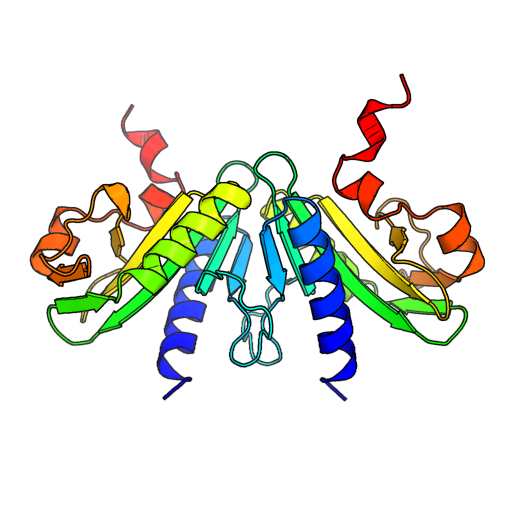 ASP A C 1
ATOM 848 O O . ASP A 1 107 ? -7.469 23.469 -4.777 1 96.44 107 ASP A O 1
ATOM 852 N N . ASN A 1 108 ? -6.32 25.438 -4.812 1 98.06 108 ASN A N 1
ATOM 853 C CA . ASN A 1 108 ? -5.219 24.844 -4.059 1 98.06 108 ASN A CA 1
ATOM 854 C C . ASN A 1 108 ? -5.492 24.859 -2.559 1 98.06 108 ASN A C 1
ATOM 856 O O . ASN A 1 108 ? -6.578 25.266 -2.127 1 98.06 108 ASN A O 1
ATOM 860 N N . TYR A 1 109 ? -4.582 24.328 -1.859 1 98.06 109 TYR A N 1
ATOM 861 C CA . TYR A 1 109 ? -4.688 24.359 -0.405 1 98.06 109 TYR A CA 1
ATOM 862 C C . TYR A 1 109 ? -3.6 25.234 0.202 1 98.06 109 TYR A C 1
ATOM 864 O O . TYR A 1 109 ? -2.453 25.219 -0.251 1 98.06 109 TYR A O 1
ATOM 872 N N . LYS A 1 110 ? -3.994 25.969 1.08 1 98.06 110 LYS A N 1
ATOM 873 C CA . LYS A 1 110 ? -3.111 26.656 2.016 1 98.06 110 LYS A CA 1
ATOM 874 C C . LYS A 1 110 ? -3.447 26.297 3.459 1 98.06 110 LYS A C 1
ATOM 876 O O . LYS A 1 110 ? -4.504 26.672 3.971 1 98.06 110 LYS A O 1
ATOM 881 N N . ILE A 1 111 ? -2.568 25.594 4.102 1 98.06 111 ILE A N 1
ATOM 882 C CA . ILE A 1 111 ? -2.832 25.125 5.461 1 98.06 111 ILE A CA 1
ATOM 883 C C . ILE A 1 111 ? -1.93 25.875 6.441 1 98.06 111 ILE A C 1
ATOM 885 O O . ILE A 1 111 ? -0.713 25.672 6.449 1 98.06 111 ILE A O 1
ATOM 889 N N . GLU A 1 112 ? -2.51 26.656 7.199 1 98.25 112 GLU A N 1
ATOM 890 C CA . GLU A 1 112 ? -1.778 27.375 8.234 1 98.25 112 GLU A CA 1
ATOM 891 C C . GLU A 1 112 ? -1.656 26.547 9.508 1 98.25 112 GLU A C 1
ATOM 893 O O . GLU A 1 112 ? -2.586 25.812 9.875 1 98.25 112 GLU A O 1
ATOM 898 N N . LYS A 1 113 ? -0.597 26.719 10.156 1 98.12 113 LYS A N 1
ATOM 899 C CA . LYS A 1 113 ? -0.308 25.953 11.359 1 98.12 113 LYS A CA 1
ATOM 900 C C . LYS A 1 113 ? -1.421 26.109 12.391 1 98.12 113 LYS A C 1
ATOM 902 O O . LYS A 1 113 ? -1.906 25.125 12.945 1 98.12 113 LYS A O 1
ATOM 907 N N . ASP A 1 114 ? -1.825 27.359 12.664 1 97.62 114 ASP A N 1
ATOM 908 C CA . ASP A 1 114 ? -2.84 27.625 13.68 1 97.62 114 ASP A CA 1
ATOM 909 C C . ASP A 1 114 ? -4.156 26.938 13.328 1 97.62 114 ASP A C 1
ATOM 911 O O . ASP A 1 114 ? -4.824 26.375 14.203 1 97.62 114 ASP A O 1
ATOM 915 N N . PHE A 1 115 ? -4.504 26.984 12.086 1 97.69 115 PHE A N 1
ATOM 916 C CA . PHE A 1 115 ? -5.707 26.312 11.625 1 97.69 115 PHE A CA 1
ATOM 917 C C . PHE A 1 115 ? -5.598 24.812 11.859 1 97.69 115 PHE A C 1
ATOM 919 O O . PHE A 1 115 ? -6.531 24.188 12.375 1 97.69 115 PHE A O 1
ATOM 926 N N . ALA A 1 116 ? -4.543 24.172 11.477 1 98.06 116 ALA A N 1
ATOM 927 C CA . ALA A 1 116 ? -4.328 22.734 11.625 1 98.06 116 ALA A CA 1
ATOM 928 C C . ALA A 1 116 ? -4.379 22.328 13.102 1 98.06 116 ALA A C 1
ATOM 930 O O . ALA A 1 116 ? -4.98 21.312 13.445 1 98.06 116 ALA A O 1
ATOM 931 N N . LEU A 1 117 ? -3.715 23.141 13.93 1 97.81 117 LEU A N 1
ATOM 932 C CA . LEU A 1 117 ? -3.688 22.844 15.359 1 97.81 117 LEU A CA 1
ATOM 933 C C . LEU A 1 117 ? -5.098 22.812 15.938 1 97.81 117 LEU A C 1
ATOM 935 O O . LEU A 1 117 ? -5.391 22.031 16.844 1 97.81 117 LEU A O 1
ATOM 939 N N . GLU A 1 118 ? -5.949 23.625 15.383 1 97.56 118 GLU A N 1
ATOM 940 C CA . GLU A 1 118 ? -7.309 23.766 15.898 1 97.56 118 GLU A CA 1
ATOM 941 C C . GLU A 1 118 ? -8.234 22.719 15.305 1 97.56 118 GLU A C 1
ATOM 943 O O . GLU A 1 118 ? -9.078 22.156 16 1 97.56 118 GLU A O 1
ATOM 948 N N . LYS A 1 119 ? -8.078 22.344 14.031 1 98.06 119 LYS A N 1
ATOM 949 C CA . LYS A 1 119 ? -9.125 21.641 13.305 1 98.06 119 LYS A CA 1
ATOM 950 C C . LYS A 1 119 ? -8.688 20.219 12.969 1 98.06 119 LYS A C 1
ATOM 952 O O . LYS A 1 119 ? -9.531 19.359 12.672 1 98.06 119 LYS A O 1
ATOM 957 N N . ALA A 1 120 ? -7.418 19.875 12.969 1 98.5 120 ALA A N 1
ATOM 958 C CA . ALA A 1 120 ? -6.902 18.594 12.5 1 98.5 120 ALA A CA 1
ATOM 959 C C . ALA A 1 120 ? -7.137 17.5 13.539 1 98.5 120 ALA A C 1
ATOM 961 O O . ALA A 1 120 ? -7.348 17.797 14.719 1 98.5 120 ALA A O 1
ATOM 962 N N . LEU A 1 121 ? -7.148 16.359 13.086 1 98.38 121 LEU A N 1
ATOM 963 C CA . LEU A 1 121 ? -7.203 15.18 13.945 1 98.38 121 LEU A CA 1
ATOM 964 C C . LEU A 1 121 ? -5.801 14.711 14.312 1 98.38 121 LEU A C 1
ATOM 966 O O . LEU A 1 121 ? -4.848 14.953 13.57 1 98.38 121 LEU A O 1
ATOM 970 N N . GLU A 1 122 ? -5.746 14.086 15.383 1 98.25 122 GLU A N 1
ATOM 971 C CA . GLU A 1 122 ? -4.5 13.438 15.781 1 98.25 122 GLU A CA 1
ATOM 972 C C . GLU A 1 122 ? -4.465 11.984 15.312 1 98.25 122 GLU A C 1
ATOM 974 O O . GLU A 1 122 ? -5.48 11.438 14.875 1 98.25 122 GLU A O 1
ATOM 979 N N . ILE A 1 123 ? -3.396 11.375 15.422 1 98.25 123 ILE A N 1
ATOM 980 C CA . ILE A 1 123 ? -3.197 10.047 14.852 1 98.25 123 ILE A CA 1
ATOM 981 C C . ILE A 1 123 ? -4.105 9.039 15.555 1 98.25 123 ILE A C 1
ATOM 983 O O . ILE A 1 123 ? -4.637 8.125 14.922 1 98.25 123 ILE A O 1
ATOM 987 N N . ASP A 1 124 ? -4.328 9.148 16.844 1 97.94 124 ASP A N 1
ATOM 988 C CA . ASP A 1 124 ? -5.191 8.219 17.562 1 97.94 124 ASP A CA 1
ATOM 989 C C . ASP A 1 124 ? -6.641 8.344 17.094 1 97.94 124 ASP A C 1
ATOM 991 O O . ASP A 1 124 ? -7.395 7.371 17.125 1 97.94 124 ASP A O 1
ATOM 995 N N . GLU A 1 125 ? -7.059 9.508 16.625 1 97.88 125 GLU A N 1
ATOM 996 C CA . GLU A 1 125 ? -8.414 9.734 16.141 1 97.88 125 GLU A CA 1
ATOM 997 C C . GLU A 1 125 ? -8.633 9.086 14.773 1 97.88 125 GLU A C 1
ATOM 999 O O . GLU A 1 125 ? -9.664 8.445 14.547 1 97.88 125 GLU A O 1
ATOM 1004 N N . ILE A 1 126 ? -7.566 9.156 13.969 1 98.12 126 ILE A N 1
ATOM 1005 C CA . ILE A 1 126 ? -7.785 8.617 12.633 1 98.12 126 ILE A CA 1
ATOM 1006 C C . ILE A 1 126 ? -7.582 7.102 12.648 1 98.12 126 ILE A C 1
ATOM 1008 O O . ILE A 1 126 ? -7.988 6.406 11.711 1 98.12 126 ILE A O 1
ATOM 1012 N N . THR A 1 127 ? -6.992 6.586 13.734 1 97.81 127 THR A N 1
ATOM 1013 C CA . THR A 1 127 ? -6.781 5.148 13.844 1 97.81 127 THR A CA 1
ATOM 1014 C C . THR A 1 127 ? -7.859 4.504 14.719 1 97.81 127 THR A C 1
ATOM 1016 O O . THR A 1 127 ? -7.824 3.299 14.969 1 97.81 127 THR A O 1
ATOM 1019 N N . GLY A 1 128 ? -8.789 5.281 15.18 1 93.88 128 GLY A N 1
ATOM 1020 C CA . GLY A 1 128 ? -9.953 4.766 15.891 1 93.88 128 GLY A CA 1
ATOM 1021 C C . GLY A 1 128 ? -9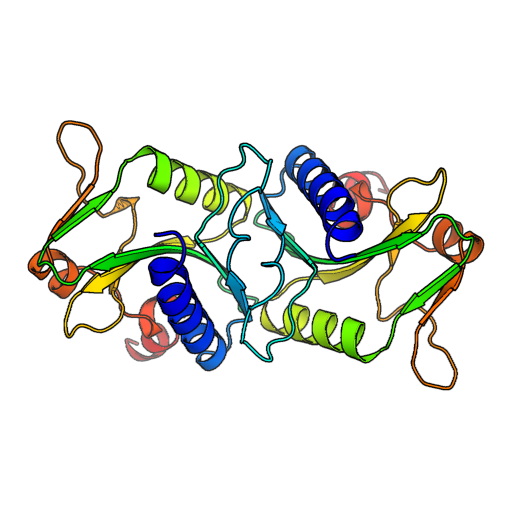.648 4.395 17.328 1 93.88 128 GLY A C 1
ATOM 1022 O O . GLY A 1 128 ? -10.398 3.629 17.953 1 93.88 128 GLY A O 1
ATOM 1023 N N . ILE A 1 129 ? -8.555 4.684 17.891 1 85.31 129 ILE A N 1
ATOM 1024 C CA . ILE A 1 129 ? -8.211 4.379 19.266 1 85.31 129 ILE A CA 1
ATOM 1025 C C . ILE A 1 129 ? -8.984 5.305 20.203 1 85.31 129 ILE A C 1
ATOM 1027 O O . ILE A 1 129 ? -9.5 4.863 21.234 1 85.31 129 ILE A O 1
ATOM 1031 N N . ASP A 1 130 ? -9.055 6.562 20.062 1 68.5 130 ASP A N 1
ATOM 1032 C CA . ASP A 1 130 ? -9.719 7.516 20.953 1 68.5 130 ASP A CA 1
ATOM 1033 C C . ASP A 1 130 ? -11.227 7.555 20.688 1 68.5 130 ASP A C 1
ATOM 1035 O O . ASP A 1 130 ? -12 8.031 21.516 1 68.5 130 ASP A O 1
ATOM 1039 N N . ARG A 1 131 ? -11.922 7.215 19.625 1 55.84 131 ARG A N 1
ATOM 1040 C CA . ARG A 1 131 ? -13.375 7.34 19.547 1 55.84 131 ARG A CA 1
ATOM 1041 C C . ARG A 1 131 ? -14.047 6.492 20.625 1 55.84 131 ARG A C 1
ATOM 1043 O O . ARG A 1 131 ? -15.258 6.562 20.812 1 55.84 131 ARG A O 1
ATOM 1050 N N . GLN A 1 132 ? -13.5 5.555 21.156 1 43.75 132 GLN A N 1
ATOM 1051 C CA . GLN A 1 132 ? -14.297 4.855 22.156 1 43.75 132 GLN A CA 1
ATOM 1052 C C . GLN A 1 132 ? -14.617 5.766 23.328 1 43.75 132 GLN A C 1
ATOM 1054 O O . GLN A 1 132 ? -15.664 5.613 23.969 1 43.75 132 GLN A O 1
ATOM 1059 N N . MET A 1 133 ? -13.82 6.707 23.75 1 38.47 133 MET A N 1
ATOM 1060 C CA . MET A 1 133 ? -14.117 7.262 25.062 1 38.47 133 MET A CA 1
ATOM 1061 C C . MET A 1 133 ? -15.188 8.344 24.969 1 38.47 133 MET A C 1
ATOM 1063 O O . MET A 1 133 ? -15.578 8.922 25.984 1 38.47 133 MET A O 1
ATOM 1067 N N . LYS A 1 134 ? -15.438 8.953 23.906 1 35.38 134 LYS A N 1
ATOM 1068 C CA . LYS A 1 134 ? -16.359 10.062 24.125 1 35.38 134 LYS A CA 1
ATOM 1069 C C . LYS A 1 134 ? -17.781 9.555 24.344 1 35.38 134 LYS A C 1
ATOM 1071 O O . LYS A 1 134 ? -18.734 10.344 24.359 1 35.38 134 LYS A O 1
ATOM 1076 N N . PHE A 1 135 ? -17.969 8.352 24.75 1 31.67 135 PHE A N 1
ATOM 1077 C CA . PHE A 1 135 ? -19.281 8.156 25.344 1 31.67 135 PHE A CA 1
ATOM 1078 C C . PHE A 1 135 ? -19.312 8.727 26.75 1 31.67 135 PHE A C 1
ATOM 1080 O O . PHE A 1 135 ? -18.297 8.75 27.453 1 31.67 135 PHE A O 1
ATOM 1087 N N . MET B 1 1 ? 20.062 -6.012 -10.258 1 27.2 1 MET B N 1
ATOM 1088 C CA . MET B 1 1 ? 19.25 -7.211 -10.102 1 27.2 1 MET B CA 1
ATOM 1089 C C . MET B 1 1 ? 17.859 -6.855 -9.578 1 27.2 1 MET B C 1
ATOM 1091 O O . MET B 1 1 ? 17.094 -7.738 -9.195 1 27.2 1 MET B O 1
ATOM 1095 N N . ALA B 1 2 ? 17.5 -5.695 -8.875 1 41.75 2 ALA B N 1
ATOM 1096 C CA . ALA B 1 2 ? 16.406 -4.98 -8.234 1 41.75 2 ALA B CA 1
ATOM 1097 C C . ALA B 1 2 ? 15.305 -4.645 -9.234 1 41.75 2 ALA B C 1
ATOM 1099 O O . ALA B 1 2 ? 14.125 -4.594 -8.875 1 41.75 2 ALA B O 1
ATOM 1100 N N . LYS B 1 3 ? 15.625 -4.695 -10.477 1 47.81 3 LYS B N 1
ATOM 1101 C CA . LYS B 1 3 ? 15.008 -4.098 -11.664 1 47.81 3 LYS B CA 1
ATOM 1102 C C . LYS B 1 3 ? 13.883 -4.977 -12.195 1 47.81 3 LYS B C 1
ATOM 1104 O O . LYS B 1 3 ? 12.828 -4.469 -12.594 1 47.81 3 LYS B O 1
ATOM 1109 N N . LYS B 1 4 ? 14.141 -6.41 -12.508 1 47.19 4 LYS B N 1
ATOM 1110 C CA . LYS B 1 4 ? 13.148 -7.254 -13.172 1 47.19 4 LYS B CA 1
ATOM 1111 C C . LYS B 1 4 ? 11.875 -7.359 -12.344 1 47.19 4 LYS B C 1
ATOM 1113 O O . LYS B 1 4 ? 10.766 -7.266 -12.883 1 47.19 4 LYS B O 1
ATOM 1118 N N . GLY B 1 5 ? 11.969 -7.375 -11.062 1 62.75 5 GLY B N 1
ATOM 1119 C CA . GLY B 1 5 ? 10.82 -7.477 -10.172 1 62.75 5 GLY B CA 1
ATOM 1120 C C . GLY B 1 5 ? 9.914 -6.262 -10.219 1 62.75 5 GLY B C 1
ATOM 1121 O O . GLY B 1 5 ? 8.688 -6.395 -10.234 1 62.75 5 GLY B O 1
ATOM 1122 N N . SER B 1 6 ? 10.508 -5.254 -10.758 1 78.12 6 SER B N 1
ATOM 1123 C CA . SER B 1 6 ? 9.758 -4.004 -10.742 1 78.12 6 SER B CA 1
ATOM 1124 C C . SER B 1 6 ? 8.812 -3.916 -11.945 1 78.12 6 SER B C 1
ATOM 1126 O O . SER B 1 6 ? 7.668 -3.484 -11.805 1 78.12 6 SER B O 1
ATOM 1128 N N . ALA B 1 7 ? 9.227 -4.492 -13.117 1 87.81 7 ALA B N 1
ATOM 1129 C CA . ALA B 1 7 ? 8.383 -4.422 -14.305 1 87.81 7 ALA B CA 1
ATOM 1130 C C . ALA B 1 7 ? 7.137 -5.297 -14.148 1 87.81 7 ALA B C 1
ATOM 1132 O O . ALA B 1 7 ? 6.039 -4.906 -14.555 1 87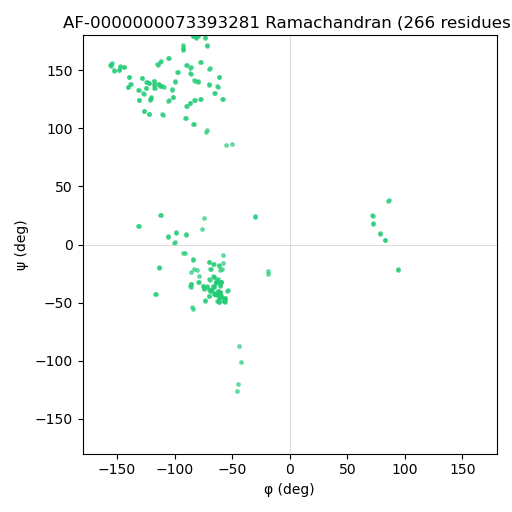.81 7 ALA B O 1
ATOM 1133 N N . GLU B 1 8 ? 7.391 -6.426 -13.547 1 92.25 8 GLU B N 1
ATOM 1134 C CA . GLU B 1 8 ? 6.273 -7.348 -13.352 1 92.25 8 GLU B CA 1
ATOM 1135 C C . GLU B 1 8 ? 5.316 -6.84 -12.281 1 92.25 8 GLU B C 1
ATOM 1137 O O . GLU B 1 8 ? 4.102 -7.012 -12.391 1 92.25 8 GLU B O 1
ATOM 1142 N N . GLU B 1 9 ? 5.898 -6.242 -11.312 1 93.56 9 GLU B N 1
ATOM 1143 C CA . GLU B 1 9 ? 5.043 -5.613 -10.312 1 93.56 9 GLU B CA 1
ATOM 1144 C C . GLU B 1 9 ? 4.188 -4.512 -10.93 1 93.56 9 GLU B C 1
ATOM 1146 O O . GLU B 1 9 ? 2.996 -4.398 -10.625 1 93.56 9 GLU B O 1
ATOM 1151 N N . ARG B 1 10 ? 4.766 -3.775 -11.789 1 93 10 ARG B N 1
ATOM 1152 C CA . ARG B 1 10 ? 4.035 -2.705 -12.461 1 93 10 ARG B CA 1
ATOM 1153 C C . ARG B 1 10 ? 2.938 -3.268 -13.359 1 93 10 ARG B C 1
ATOM 1155 O O . ARG B 1 10 ? 1.832 -2.725 -13.406 1 93 10 ARG B O 1
ATOM 1162 N N . ASP B 1 11 ? 3.309 -4.301 -14.047 1 94.44 11 ASP B N 1
ATOM 1163 C CA . ASP B 1 11 ? 2.316 -4.969 -14.883 1 94.44 11 ASP B CA 1
ATOM 1164 C C . ASP B 1 11 ? 1.108 -5.406 -14.055 1 94.44 11 ASP B C 1
ATOM 1166 O O . ASP B 1 11 ? -0.036 -5.16 -14.445 1 94.44 11 ASP B O 1
ATOM 1170 N N . LEU B 1 12 ? 1.362 -6.012 -12.914 1 96.75 12 LEU B N 1
ATOM 1171 C CA . LEU B 1 12 ? 0.282 -6.48 -12.047 1 96.75 12 LEU B CA 1
ATOM 1172 C C . LEU B 1 12 ? -0.552 -5.309 -11.539 1 96.75 12 LEU B C 1
ATOM 1174 O O . LEU B 1 12 ? -1.783 -5.375 -11.539 1 96.75 12 LEU B O 1
ATOM 1178 N N . VAL B 1 13 ? 0.07 -4.27 -11.164 1 96.62 13 VAL B N 1
ATOM 1179 C CA . VAL B 1 13 ? -0.617 -3.08 -10.672 1 96.62 13 VAL B CA 1
ATOM 1180 C C . VAL B 1 13 ? -1.536 -2.527 -11.758 1 96.62 13 VAL B C 1
ATOM 1182 O O . VAL B 1 13 ? -2.689 -2.186 -11.492 1 96.62 13 VAL B O 1
ATOM 1185 N N . HIS B 1 14 ? -1.026 -2.508 -12.922 1 96.62 14 HIS B N 1
ATOM 1186 C CA . HIS B 1 14 ? -1.828 -2.037 -14.047 1 96.62 14 HIS B CA 1
ATOM 1187 C C . HIS B 1 14 ? -3.068 -2.902 -14.234 1 96.62 14 HIS B C 1
ATOM 1189 O O . HIS B 1 14 ? -4.168 -2.383 -14.445 1 96.62 14 HIS B O 1
ATOM 1195 N N . LYS B 1 15 ? -2.881 -4.164 -14.164 1 97.25 15 LYS B N 1
ATOM 1196 C CA . LYS B 1 15 ? -3.988 -5.09 -14.375 1 97.25 15 LYS B CA 1
ATOM 1197 C C . LYS B 1 15 ? -5.027 -4.965 -13.266 1 97.25 15 LYS B C 1
ATOM 1199 O O . LYS B 1 15 ? -6.227 -5.117 -13.516 1 97.25 15 LYS B O 1
ATOM 1204 N N . LEU B 1 16 ? -4.629 -4.723 -12.102 1 97.81 16 LEU B N 1
ATOM 1205 C CA . LEU B 1 16 ? -5.559 -4.547 -10.984 1 97.81 16 LEU B CA 1
ATOM 1206 C C . LEU B 1 16 ? -6.359 -3.258 -11.148 1 97.81 16 LEU B C 1
ATOM 1208 O O . LEU B 1 16 ? -7.57 -3.244 -10.914 1 97.81 16 LEU B O 1
ATOM 1212 N N . TRP B 1 17 ? -5.684 -2.223 -11.609 1 97.31 17 TRP B N 1
ATOM 1213 C CA . TRP B 1 17 ? -6.379 -0.964 -11.852 1 97.31 17 TRP B CA 1
ATOM 1214 C C . TRP B 1 17 ? -7.43 -1.124 -12.945 1 97.31 17 TRP B C 1
ATOM 1216 O O . TRP B 1 17 ? -8.5 -0.519 -12.883 1 97.31 17 TRP B O 1
ATOM 1226 N N . GLU B 1 18 ? -7.152 -1.972 -13.883 1 96.75 18 GLU B N 1
ATOM 1227 C CA . GLU B 1 18 ? -8.094 -2.246 -14.961 1 96.75 18 GLU B CA 1
ATOM 1228 C C . GLU B 1 18 ? -9.312 -3.012 -14.453 1 96.75 18 GLU B C 1
ATOM 1230 O O . GLU B 1 18 ? -10.336 -3.1 -15.141 1 96.75 18 GLU B O 1
ATOM 1235 N N . ARG B 1 19 ? -9.18 -3.543 -13.289 1 97 19 ARG B N 1
ATOM 1236 C CA . ARG B 1 19 ? -10.258 -4.336 -12.695 1 97 19 ARG B CA 1
ATOM 1237 C C . ARG B 1 19 ? -10.867 -3.627 -11.492 1 97 19 ARG B C 1
ATOM 1239 O O . ARG B 1 19 ? -11.266 -4.273 -10.523 1 97 19 ARG B O 1
ATOM 1246 N N . ASP B 1 20 ? -10.758 -2.367 -11.477 1 96.44 20 ASP B N 1
ATOM 1247 C CA . ASP B 1 20 ? -11.43 -1.465 -10.555 1 96.44 20 ASP B CA 1
ATOM 1248 C C . ASP B 1 20 ? -10.852 -1.578 -9.148 1 96.44 20 ASP B C 1
ATOM 1250 O O . ASP B 1 20 ? -11.562 -1.407 -8.156 1 96.44 20 ASP B O 1
ATOM 1254 N N . PHE B 1 21 ? -9.617 -2.006 -9.109 1 98.19 21 PHE B N 1
ATOM 1255 C CA . PHE B 1 21 ? -8.836 -1.897 -7.883 1 98.19 21 PHE B CA 1
ATOM 1256 C C . PHE B 1 21 ? -7.898 -0.696 -7.941 1 98.19 21 PHE B C 1
ATOM 1258 O O . PHE B 1 21 ? -7.332 -0.398 -8.992 1 98.19 21 PHE B O 1
ATOM 1265 N N . ALA B 1 22 ? -7.766 0.018 -6.84 1 98.06 22 ALA B N 1
ATOM 1266 C CA . ALA B 1 22 ? -6.539 0.792 -6.656 1 98.06 22 ALA B CA 1
ATOM 1267 C C . ALA B 1 22 ? -5.418 -0.082 -6.102 1 98.06 22 ALA B C 1
ATOM 1269 O O . ALA B 1 22 ? -5.66 -0.941 -5.25 1 98.06 22 ALA B O 1
ATOM 1270 N N . ALA B 1 23 ? -4.238 0.144 -6.59 1 97.75 23 ALA B N 1
ATOM 1271 C CA . ALA B 1 23 ? -3.111 -0.717 -6.234 1 97.75 23 ALA B CA 1
ATOM 1272 C C . ALA B 1 23 ? -1.803 0.067 -6.223 1 97.75 23 ALA B C 1
ATOM 1274 O O . ALA B 1 23 ? -1.665 1.067 -6.934 1 97.75 23 ALA B O 1
ATOM 1275 N N . MET B 1 24 ? -0.891 -0.366 -5.375 1 94.56 24 MET B N 1
ATOM 1276 C CA . MET B 1 24 ? 0.43 0.255 -5.367 1 94.56 24 MET B CA 1
ATOM 1277 C C . MET B 1 24 ? 1.506 -0.76 -4.996 1 94.56 24 MET B C 1
ATOM 1279 O O . MET B 1 24 ? 1.221 -1.76 -4.336 1 94.56 24 MET B O 1
ATOM 1283 N N . ARG B 1 25 ? 2.65 -0.484 -5.473 1 94.62 25 ARG B N 1
ATOM 1284 C CA . ARG B 1 25 ? 3.824 -1.285 -5.137 1 94.62 25 ARG B CA 1
ATOM 1285 C C . ARG B 1 25 ? 4.469 -0.798 -3.846 1 94.62 25 ARG B C 1
ATOM 1287 O O . ARG B 1 25 ? 4.371 0.382 -3.504 1 94.62 25 ARG B O 1
ATOM 1294 N N . ALA B 1 26 ? 5.105 -1.778 -3.248 1 91.31 26 ALA B N 1
ATOM 1295 C CA . ALA B 1 26 ? 5.914 -1.414 -2.088 1 91.31 26 ALA B CA 1
ATOM 1296 C C . ALA B 1 26 ? 7.145 -0.614 -2.508 1 91.31 26 ALA B C 1
ATOM 1298 O O . ALA B 1 26 ? 7.602 -0.718 -3.648 1 91.31 26 ALA B O 1
ATOM 1299 N N . PRO B 1 27 ? 7.609 0.228 -1.64 1 84.38 27 PRO B N 1
ATOM 1300 C CA . PRO B 1 27 ? 8.852 0.941 -1.94 1 84.38 27 PRO B CA 1
ATOM 1301 C C . PRO B 1 27 ? 10.047 0.005 -2.088 1 84.38 27 PRO B C 1
ATOM 1303 O O . PRO B 1 27 ? 10.016 -1.123 -1.588 1 84.38 27 PRO B O 1
ATOM 1306 N N . ALA B 1 28 ? 10.875 0.298 -3.203 1 68.44 28 ALA B N 1
ATOM 1307 C CA . ALA B 1 28 ? 12.07 -0.526 -3.383 1 68.44 28 ALA B CA 1
ATOM 1308 C C . ALA B 1 28 ? 12.812 -0.709 -2.064 1 68.44 28 ALA B C 1
ATOM 1310 O O . ALA B 1 28 ? 12.945 -1.831 -1.568 1 68.44 28 ALA B O 1
ATOM 1311 N N . SER B 1 29 ? 14.094 -0.199 -2.166 1 53.59 29 SER B N 1
ATOM 1312 C CA . SER B 1 29 ? 15.203 -0.439 -1.249 1 53.59 29 SER B CA 1
ATOM 1313 C C . SER B 1 29 ? 14.742 -0.383 0.204 1 53.59 29 SER B C 1
ATOM 1315 O O . SER B 1 29 ? 14.992 -1.31 0.977 1 53.59 29 SER B O 1
ATOM 1317 N N . GLY B 1 30 ? 15.07 0.826 0.786 1 44.56 30 GLY B N 1
ATOM 1318 C CA . GLY B 1 30 ? 15.359 1.215 2.156 1 44.56 30 GLY B CA 1
ATOM 1319 C C . GLY B 1 30 ? 14.234 0.898 3.121 1 44.56 30 GLY B C 1
ATOM 1320 O O . GLY B 1 30 ? 14.125 1.519 4.18 1 44.56 30 GLY B O 1
ATOM 1321 N N . GLY B 1 31 ? 13.094 0.493 2.6 1 43.34 31 GLY B N 1
ATOM 1322 C CA . GLY B 1 31 ? 12.242 0.772 3.744 1 43.34 31 GLY B CA 1
ATOM 1323 C C . GLY B 1 31 ? 12.781 0.195 5.043 1 43.34 31 GLY B C 1
ATOM 1324 O O . GLY B 1 31 ? 13.086 -0.997 5.117 1 43.34 31 GLY B O 1
ATOM 1325 N N . ALA B 1 32 ? 13.539 0.936 5.555 1 42.84 32 ALA B N 1
ATOM 1326 C CA . ALA B 1 32 ? 14.078 0.9 6.91 1 42.84 32 ALA B CA 1
ATOM 1327 C C . ALA B 1 32 ? 13.211 0.029 7.82 1 42.84 32 ALA B C 1
ATOM 1329 O O . ALA B 1 32 ? 13.57 -0.215 8.977 1 42.84 32 ALA B O 1
ATOM 1330 N N . THR B 1 33 ? 11.969 -0.045 7.395 1 51.5 33 THR B N 1
ATOM 1331 C CA . THR B 1 33 ? 11.211 -0.644 8.484 1 51.5 33 THR B CA 1
ATOM 1332 C C . THR B 1 33 ? 11.305 -2.166 8.438 1 51.5 33 THR B C 1
ATOM 1334 O O . THR B 1 33 ? 11.328 -2.76 7.359 1 51.5 33 THR B O 1
ATOM 1337 N N . LYS B 1 34 ? 12.039 -2.834 9.219 1 64.75 34 LYS B N 1
ATOM 1338 C CA . LYS B 1 34 ? 12 -4.25 9.57 1 64.75 34 LYS B CA 1
ATOM 1339 C C . LYS B 1 34 ? 10.578 -4.793 9.492 1 64.75 34 LYS B C 1
ATOM 1341 O O . LYS B 1 34 ? 10.281 -5.852 10.055 1 64.75 34 LYS B O 1
ATOM 1346 N N . LYS B 1 35 ? 9.727 -4.031 8.602 1 73.25 35 LYS B N 1
ATOM 1347 C CA . LYS B 1 35 ? 8.336 -4.48 8.633 1 73.25 35 LYS B CA 1
ATOM 1348 C C . LYS B 1 35 ? 8.031 -5.418 7.473 1 73.25 35 LYS B C 1
ATOM 1350 O O . LYS B 1 35 ? 8.664 -5.332 6.418 1 73.25 35 LYS B O 1
ATOM 1355 N N . PRO B 1 36 ? 7.191 -6.301 7.633 1 87.75 36 PRO B N 1
ATOM 1356 C CA . PRO B 1 36 ? 6.777 -7.277 6.621 1 87.75 36 PRO B CA 1
ATOM 1357 C C . PRO B 1 36 ? 5.93 -6.652 5.512 1 87.75 36 PRO B C 1
ATOM 1359 O O . PRO B 1 36 ? 4.715 -6.504 5.672 1 87.75 36 PRO B O 1
ATOM 1362 N N . LEU B 1 37 ? 6.566 -6.332 4.34 1 92.56 37 LEU B N 1
ATOM 1363 C CA . LEU B 1 37 ? 5.789 -5.688 3.289 1 92.56 37 LEU B CA 1
ATOM 1364 C C . LEU B 1 37 ? 5.598 -6.621 2.1 1 92.56 37 LEU B C 1
ATOM 1366 O O . LEU B 1 37 ? 6.531 -7.32 1.701 1 92.56 37 LEU B O 1
ATOM 1370 N N . PRO B 1 38 ? 4.371 -6.652 1.584 1 96.19 38 PRO B N 1
ATOM 1371 C CA . PRO B 1 38 ? 4.172 -7.281 0.277 1 96.19 38 PRO B CA 1
ATOM 1372 C C . PRO B 1 38 ? 4.734 -6.449 -0.872 1 96.19 38 PRO B C 1
ATOM 1374 O O . PRO B 1 38 ? 5.141 -5.301 -0.667 1 96.19 38 PRO B O 1
ATOM 1377 N N . ASP B 1 39 ? 4.746 -7.055 -2.025 1 94.81 39 ASP B N 1
ATOM 1378 C CA . ASP B 1 39 ? 5.215 -6.316 -3.195 1 94.81 39 ASP B CA 1
ATOM 1379 C C . ASP B 1 39 ? 4.129 -5.379 -3.721 1 94.81 39 ASP B C 1
ATOM 1381 O O . ASP B 1 39 ? 4.43 -4.316 -4.266 1 94.81 39 ASP B O 1
ATOM 1385 N N . VAL B 1 40 ? 2.865 -5.801 -3.568 1 96.31 40 VAL B N 1
ATOM 1386 C CA . VAL B 1 40 ? 1.726 -5.047 -4.078 1 96.31 40 VAL B CA 1
ATOM 1387 C C . VAL B 1 40 ? 0.574 -5.109 -3.076 1 96.31 40 VAL B C 1
ATOM 1389 O O . VAL B 1 40 ? 0.288 -6.168 -2.516 1 96.31 40 VAL B O 1
ATOM 1392 N N . VAL B 1 41 ? -0.057 -4.031 -2.811 1 98.19 41 VAL B N 1
ATOM 1393 C CA . VAL B 1 41 ? -1.319 -3.959 -2.082 1 98.19 41 VAL B CA 1
ATOM 1394 C C . VAL B 1 41 ? -2.402 -3.369 -2.982 1 98.19 41 VAL B C 1
ATOM 1396 O O . VAL B 1 41 ? -2.135 -2.459 -3.771 1 98.19 41 VAL B O 1
ATOM 1399 N N . ALA B 1 42 ? -3.6 -3.912 -2.875 1 98.69 42 ALA B N 1
ATOM 1400 C CA . ALA B 1 42 ? -4.711 -3.449 -3.703 1 98.69 42 ALA B CA 1
ATOM 1401 C C . ALA B 1 42 ? -6.023 -3.492 -2.93 1 98.69 42 ALA B C 1
ATOM 1403 O O . ALA B 1 42 ? -6.172 -4.27 -1.985 1 98.69 42 ALA B O 1
ATOM 1404 N N . GLY B 1 43 ? -6.922 -2.662 -3.287 1 98.56 43 GLY B N 1
ATOM 1405 C CA . GLY B 1 43 ? -8.25 -2.631 -2.699 1 98.56 43 GLY B CA 1
ATOM 1406 C C . GLY B 1 43 ? -9.289 -2.016 -3.613 1 98.56 43 GLY B C 1
ATOM 1407 O O . GLY B 1 43 ? -8.961 -1.204 -4.48 1 98.56 43 GLY B O 1
ATOM 1408 N N . ASN B 1 44 ? -10.547 -2.463 -3.359 1 98.44 44 ASN B N 1
ATOM 1409 C CA . ASN B 1 44 ? -11.648 -1.872 -4.109 1 98.44 44 ASN B CA 1
ATOM 1410 C C . ASN B 1 44 ? -12.797 -1.461 -3.189 1 98.44 44 ASN B C 1
ATOM 1412 O O . ASN B 1 44 ? -13.93 -1.299 -3.641 1 98.44 44 ASN B O 1
ATOM 1416 N N . GLY B 1 45 ? -12.5 -1.395 -1.927 1 97.94 45 GLY B N 1
ATOM 1417 C CA . GLY B 1 45 ? -13.5 -1.013 -0.946 1 97.94 45 GLY B CA 1
ATOM 1418 C C . GLY B 1 45 ? -14.203 -2.201 -0.321 1 97.94 45 GLY B C 1
ATOM 1419 O O . GLY B 1 45 ? -14.758 -2.098 0.779 1 97.94 45 GLY B O 1
ATOM 1420 N N . LYS B 1 46 ? -14.18 -3.316 -0.994 1 97.44 46 LYS B N 1
ATOM 1421 C CA . LYS B 1 46 ? -14.812 -4.543 -0.515 1 97.44 46 LYS B CA 1
ATOM 1422 C C . LYS B 1 46 ? -13.773 -5.637 -0.269 1 97.44 46 LYS B C 1
ATOM 1424 O O . LYS B 1 46 ? -13.836 -6.344 0.738 1 97.44 46 LYS B O 1
ATOM 1429 N N . LEU B 1 47 ? -12.852 -5.703 -1.224 1 98.12 47 LEU B N 1
ATOM 1430 C CA . LEU B 1 47 ? -11.773 -6.688 -1.185 1 98.12 47 LEU B CA 1
ATOM 1431 C C . LEU B 1 47 ? -10.414 -6 -1.108 1 98.12 47 LEU B C 1
ATOM 1433 O O . LEU B 1 47 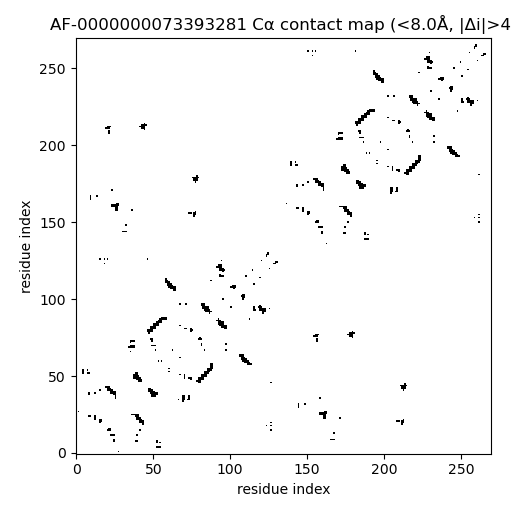? -10.18 -4.996 -1.787 1 98.12 47 LEU B O 1
ATOM 1437 N N . TYR B 1 48 ? -9.562 -6.531 -0.288 1 98.88 48 TYR B N 1
ATOM 1438 C CA . TYR B 1 48 ? -8.18 -6.059 -0.19 1 98.88 48 TYR B CA 1
ATOM 1439 C C . TYR B 1 48 ? -7.199 -7.203 -0.399 1 98.88 48 TYR B C 1
ATOM 1441 O O . TYR B 1 48 ? -7.395 -8.305 0.125 1 98.88 48 TYR B O 1
ATOM 1449 N N . LEU B 1 49 ? -6.195 -6.938 -1.198 1 98.88 49 LEU B N 1
ATOM 1450 C CA . LEU B 1 49 ? -5.234 -7.961 -1.598 1 98.88 49 LEU B CA 1
ATOM 1451 C C . LEU B 1 49 ? -3.814 -7.551 -1.22 1 98.88 49 LEU B C 1
ATOM 1453 O O . LEU B 1 49 ? -3.447 -6.379 -1.342 1 98.88 49 LEU B O 1
ATOM 1457 N N . ALA B 1 50 ? -3.051 -8.438 -0.75 1 98.75 50 ALA B N 1
ATOM 1458 C CA . ALA B 1 50 ? -1.601 -8.336 -0.605 1 98.75 50 ALA B CA 1
ATOM 1459 C C . ALA B 1 50 ? -0.891 -9.43 -1.397 1 98.75 50 ALA B C 1
ATOM 1461 O O . ALA B 1 50 ? -1.161 -10.617 -1.207 1 98.75 50 ALA B O 1
ATOM 1462 N N . ILE B 1 51 ? 0.039 -8.992 -2.252 1 98.5 51 ILE B N 1
ATOM 1463 C CA . ILE B 1 51 ? 0.549 -9.969 -3.205 1 98.5 51 ILE B CA 1
ATOM 1464 C C . ILE B 1 51 ? 2.076 -9.945 -3.201 1 98.5 51 ILE B C 1
ATOM 1466 O O . ILE B 1 51 ? 2.688 -8.883 -3.334 1 98.5 51 ILE B O 1
ATOM 1470 N N . GLU B 1 52 ? 2.658 -11.102 -2.965 1 97.38 52 GLU B N 1
ATOM 1471 C CA . GLU B 1 52 ? 4.078 -11.32 -3.229 1 97.38 52 GLU B CA 1
ATOM 1472 C C . GLU B 1 52 ? 4.309 -11.758 -4.672 1 97.38 52 GLU B C 1
ATOM 1474 O O . GLU B 1 52 ? 3.773 -12.781 -5.113 1 97.38 52 GLU B O 1
ATOM 1479 N N . VAL B 1 53 ? 5.098 -11.016 -5.395 1 96.88 53 VAL B N 1
ATOM 1480 C CA . VAL B 1 53 ? 5.23 -11.203 -6.836 1 96.88 53 VAL B CA 1
ATOM 1481 C C . VAL B 1 53 ? 6.512 -11.969 -7.141 1 96.88 53 VAL B C 1
ATOM 1483 O O . VAL B 1 53 ? 7.594 -11.609 -6.668 1 96.88 53 VAL B O 1
ATOM 1486 N N . LYS B 1 54 ? 6.379 -13.07 -7.898 1 96.12 54 LYS B N 1
ATOM 1487 C CA . LYS B 1 54 ? 7.504 -13.859 -8.383 1 96.12 54 LYS B CA 1
ATOM 1488 C C . LYS B 1 54 ? 7.379 -14.133 -9.875 1 96.12 54 LYS B C 1
ATOM 1490 O O . LYS B 1 54 ? 6.293 -14.453 -10.367 1 96.12 54 LYS B O 1
ATOM 1495 N N . THR B 1 55 ? 8.461 -13.914 -10.555 1 95.19 55 THR B N 1
ATOM 1496 C CA . THR B 1 55 ? 8.477 -14.219 -11.984 1 95.19 55 THR B CA 1
ATOM 1497 C C . THR B 1 55 ? 9.68 -15.094 -12.328 1 95.19 55 THR B C 1
ATOM 1499 O O . THR B 1 55 ? 10.75 -14.961 -11.734 1 95.19 55 THR B O 1
ATOM 1502 N N . THR B 1 56 ? 9.453 -16.047 -13.289 1 95.62 56 THR B N 1
ATOM 1503 C CA . THR B 1 56 ? 10.547 -16.922 -13.711 1 95.62 56 THR B CA 1
ATOM 1504 C C . THR B 1 56 ? 10.328 -17.391 -15.141 1 95.62 56 THR B C 1
ATOM 1506 O O . THR B 1 56 ? 9.188 -17.5 -15.609 1 95.62 56 THR B O 1
ATOM 1509 N N . THR B 1 57 ? 11.336 -17.609 -15.805 1 95.56 57 THR B N 1
ATOM 1510 C CA . THR B 1 57 ? 11.266 -18.234 -17.125 1 95.56 57 THR B CA 1
ATOM 1511 C C . THR B 1 57 ? 11.391 -19.75 -17.016 1 95.56 57 THR B C 1
ATOM 1513 O O . THR B 1 57 ? 11.234 -20.469 -18 1 95.56 57 THR B O 1
ATOM 1516 N N . LYS B 1 58 ? 11.703 -20.219 -15.758 1 96.56 58 LYS B N 1
ATOM 1517 C CA . LYS B 1 58 ? 11.805 -21.656 -15.5 1 96.56 58 LYS B CA 1
ATOM 1518 C C . LYS B 1 58 ? 10.438 -22.266 -15.211 1 96.56 58 LYS B C 1
ATOM 1520 O O . LYS B 1 58 ? 9.422 -21.562 -15.266 1 96.56 58 LYS B O 1
ATOM 1525 N N . ASP B 1 59 ? 10.477 -23.609 -14.969 1 97.38 59 ASP B N 1
ATOM 1526 C CA . ASP B 1 59 ? 9.211 -24.312 -14.742 1 97.38 59 ASP B CA 1
ATOM 1527 C C . ASP B 1 59 ? 8.961 -24.516 -13.242 1 97.38 59 ASP B C 1
ATOM 1529 O O . ASP B 1 59 ? 8.078 -25.281 -12.859 1 97.38 59 ASP B O 1
ATOM 1533 N N . LYS B 1 60 ? 9.75 -23.891 -12.438 1 97.81 60 LYS B N 1
ATOM 1534 C CA . LYS B 1 60 ? 9.539 -23.922 -11 1 97.81 60 LYS B CA 1
ATOM 1535 C C . LYS B 1 60 ? 10.148 -22.688 -10.328 1 97.81 60 LYS B C 1
ATOM 1537 O O . LYS B 1 60 ? 11.047 -22.047 -10.883 1 97.81 60 LYS B O 1
ATOM 1542 N N . ILE B 1 61 ? 9.648 -22.359 -9.188 1 96.25 61 ILE B N 1
ATOM 1543 C CA . ILE B 1 61 ? 10.203 -21.25 -8.414 1 96.25 61 ILE B CA 1
ATOM 1544 C C . ILE B 1 61 ? 10.258 -21.625 -6.934 1 96.25 61 ILE B C 1
ATOM 1546 O O . ILE B 1 61 ? 9.336 -22.266 -6.414 1 96.25 61 ILE B O 1
ATOM 1550 N N . TYR B 1 62 ? 11.352 -21.266 -6.328 1 97.06 62 TYR B N 1
ATOM 1551 C CA . TYR B 1 62 ? 11.539 -21.453 -4.891 1 97.06 62 TYR B CA 1
ATOM 1552 C C . TYR B 1 62 ? 11.352 -20.141 -4.141 1 97.06 62 TYR B C 1
ATOM 1554 O O . TYR B 1 62 ? 11.836 -19.094 -4.586 1 97.06 62 TYR B O 1
ATOM 1562 N N . ILE B 1 63 ? 10.617 -20.188 -3.09 1 96.69 63 ILE B N 1
ATOM 1563 C CA . ILE B 1 63 ? 10.422 -19 -2.256 1 96.69 63 ILE B CA 1
ATOM 1564 C C . ILE B 1 63 ? 10.75 -19.344 -0.803 1 96.69 63 ILE B C 1
ATOM 1566 O O . ILE B 1 63 ? 10.242 -20.312 -0.251 1 96.69 63 ILE B O 1
ATOM 1570 N N . ASP B 1 64 ? 11.57 -18.5 -0.207 1 95.5 64 ASP B N 1
ATOM 1571 C CA . ASP B 1 64 ? 11.898 -18.688 1.203 1 95.5 64 ASP B CA 1
ATOM 1572 C C . ASP B 1 64 ? 10.695 -18.375 2.092 1 95.5 64 ASP B C 1
ATOM 1574 O O . ASP B 1 64 ? 10.008 -17.375 1.888 1 95.5 64 ASP B O 1
ATOM 1578 N N . PHE B 1 65 ? 10.445 -19.172 3.098 1 95.69 65 PHE B N 1
ATOM 1579 C CA . PHE B 1 65 ? 9.227 -19.062 3.893 1 95.69 65 PHE B CA 1
ATOM 1580 C C . PHE B 1 65 ? 9.164 -17.719 4.609 1 95.69 65 PHE B C 1
ATOM 1582 O O . PHE B 1 65 ? 8.086 -17.172 4.816 1 95.69 65 PHE B O 1
ATOM 1589 N N . PRO B 1 66 ? 10.336 -17.078 5.008 1 95.25 66 PRO B N 1
ATOM 1590 C CA . PRO B 1 66 ? 10.203 -15.789 5.703 1 95.25 66 PRO B CA 1
ATOM 1591 C C . PRO B 1 66 ? 9.492 -14.734 4.859 1 95.25 66 PRO B C 1
ATOM 1593 O O . PRO B 1 66 ? 8.797 -13.875 5.398 1 95.25 66 PRO B O 1
ATOM 1596 N N . GLN B 1 67 ? 9.672 -14.797 3.545 1 94.69 67 GLN B N 1
ATOM 1597 C CA . GLN B 1 67 ? 9.016 -13.852 2.648 1 94.69 67 GLN B CA 1
ATOM 1598 C C . GLN B 1 67 ? 7.496 -14.023 2.689 1 94.69 67 GLN B C 1
ATOM 1600 O O . GLN B 1 67 ? 6.758 -13.047 2.744 1 94.69 67 GLN B O 1
ATOM 1605 N N . ILE B 1 68 ? 7.078 -15.258 2.689 1 97.19 68 ILE B N 1
ATOM 1606 C CA . ILE B 1 68 ? 5.648 -15.547 2.691 1 97.19 68 ILE B CA 1
ATOM 1607 C C . ILE B 1 68 ? 5.074 -15.297 4.086 1 97.19 68 ILE B C 1
ATOM 1609 O O . ILE B 1 68 ? 3.938 -14.836 4.223 1 97.19 68 ILE B O 1
ATOM 1613 N N . ASP B 1 69 ? 5.863 -15.594 5.082 1 96.62 69 ASP B N 1
ATOM 1614 C CA . ASP B 1 69 ? 5.414 -15.305 6.441 1 96.62 69 ASP B CA 1
ATOM 1615 C C . ASP B 1 69 ? 5.199 -13.805 6.641 1 96.62 69 ASP B C 1
ATOM 1617 O O . ASP B 1 69 ? 4.238 -13.391 7.293 1 96.62 69 ASP B O 1
ATOM 1621 N N . ALA B 1 70 ? 6.098 -13.031 6.09 1 95.06 70 ALA B N 1
ATOM 1622 C CA . ALA B 1 70 ? 5.961 -11.578 6.141 1 95.06 70 ALA B CA 1
ATOM 1623 C C . ALA B 1 70 ? 4.703 -11.125 5.41 1 95.06 70 ALA B C 1
ATOM 1625 O O . ALA B 1 70 ? 3.971 -10.258 5.902 1 95.06 70 ALA B O 1
ATOM 1626 N N . LEU B 1 71 ? 4.465 -11.711 4.266 1 97.38 71 LEU B N 1
ATOM 1627 C CA . LEU B 1 71 ? 3.252 -11.438 3.508 1 97.38 71 LEU B CA 1
ATOM 1628 C C . LEU B 1 71 ? 2.01 -11.719 4.348 1 97.38 71 LEU B C 1
ATOM 1630 O O . LEU B 1 71 ? 1.097 -10.891 4.406 1 97.38 71 LEU B O 1
ATOM 1634 N N . CYS B 1 72 ? 1.983 -12.852 4.988 1 98.31 72 CYS B N 1
ATOM 1635 C CA . CYS B 1 72 ? 0.826 -13.258 5.777 1 98.31 72 CYS B CA 1
ATOM 1636 C C . CYS B 1 72 ? 0.657 -12.359 7 1 98.31 72 CYS B C 1
ATOM 1638 O O . CYS B 1 72 ? -0.466 -12 7.359 1 98.31 72 CYS B O 1
ATOM 1640 N N . GLU B 1 73 ? 1.751 -12.008 7.605 1 97.44 73 GLU B N 1
ATOM 1641 C CA . GLU B 1 73 ? 1.692 -11.109 8.758 1 97.44 73 GLU B CA 1
ATOM 1642 C C . GLU B 1 73 ? 1.112 -9.75 8.367 1 97.44 73 GLU B C 1
ATOM 1644 O O . GLU B 1 73 ? 0.207 -9.242 9.039 1 97.44 73 GLU B O 1
ATOM 1649 N N . PHE B 1 74 ? 1.64 -9.219 7.312 1 97.69 74 PHE B N 1
ATOM 1650 C CA . PHE B 1 74 ? 1.102 -7.957 6.816 1 97.69 74 PHE B CA 1
ATOM 1651 C C . PHE B 1 74 ? -0.388 -8.086 6.523 1 97.69 74 PHE B C 1
ATOM 1653 O O . PHE B 1 74 ? -1.18 -7.227 6.926 1 97.69 74 PHE B O 1
ATOM 1660 N N . SER B 1 75 ? -0.705 -9.094 5.844 1 98.62 75 SER B N 1
ATOM 1661 C CA . SER B 1 75 ? -2.074 -9.297 5.383 1 98.62 75 SER B CA 1
ATOM 1662 C C . SER B 1 75 ? -3.045 -9.398 6.555 1 98.62 75 SER B C 1
ATOM 1664 O O . SER B 1 75 ? -4.129 -8.812 6.523 1 98.62 75 SER B O 1
ATOM 1666 N N . GLU B 1 76 ? -2.662 -10.133 7.516 1 98.38 76 GLU B N 1
ATOM 1667 C CA . GLU B 1 76 ? -3.506 -10.312 8.695 1 98.38 76 GLU B CA 1
ATOM 1668 C C . GLU B 1 76 ? -3.762 -8.984 9.398 1 98.38 76 GLU B C 1
ATOM 1670 O O . GLU B 1 76 ? -4.906 -8.656 9.719 1 98.38 76 GLU B O 1
ATOM 1675 N N . LYS B 1 77 ? -2.791 -8.242 9.586 1 98.06 77 LYS B N 1
ATOM 1676 C CA . LYS B 1 77 ? -2.926 -6.957 10.266 1 98.06 77 LYS B CA 1
ATOM 1677 C C . LYS B 1 77 ? -3.689 -5.953 9.406 1 98.06 77 LYS B C 1
ATOM 1679 O O . LYS B 1 77 ? -4.59 -5.27 9.898 1 98.06 77 LYS B O 1
ATOM 1684 N N . PHE B 1 78 ? -3.342 -5.91 8.141 1 98.5 78 PHE B N 1
ATOM 1685 C CA . PHE B 1 78 ? -3.902 -4.953 7.191 1 98.5 78 PHE B CA 1
ATOM 1686 C C . PHE B 1 78 ? -5.363 -5.277 6.898 1 98.5 78 PHE B C 1
ATOM 1688 O O . PHE B 1 78 ? -6.156 -4.379 6.609 1 98.5 78 PHE B O 1
ATOM 1695 N N . GLY B 1 79 ? -5.684 -6.531 6.977 1 98.56 79 GLY B N 1
ATOM 1696 C CA . GLY B 1 79 ? -6.996 -6.992 6.562 1 98.56 79 GLY B CA 1
ATOM 1697 C C . GLY B 1 79 ? -7.082 -7.289 5.074 1 98.56 79 GLY B C 1
ATOM 1698 O O . GLY B 1 79 ? -8.094 -6.984 4.434 1 98.56 79 GLY B O 1
ATOM 1699 N N . ALA B 1 80 ? -6.035 -7.84 4.508 1 98.81 80 ALA B N 1
ATOM 1700 C CA . ALA B 1 80 ? -5.992 -8.195 3.092 1 98.81 80 ALA B CA 1
ATOM 1701 C C . ALA B 1 80 ? -5.883 -9.711 2.914 1 98.81 80 ALA B C 1
ATOM 1703 O O . ALA B 1 80 ? -5.449 -10.422 3.824 1 98.81 80 ALA B O 1
ATOM 1704 N N . LYS B 1 81 ? -6.332 -10.172 1.807 1 98.81 81 LYS B N 1
ATOM 1705 C CA . LYS B 1 81 ? -6.082 -11.562 1.441 1 98.81 81 LYS B CA 1
ATOM 1706 C C . LYS B 1 81 ? -4.703 -11.727 0.815 1 98.81 81 LYS B C 1
ATOM 1708 O O . LYS B 1 81 ? -4.355 -11.023 -0.134 1 98.81 81 LYS B O 1
ATOM 1713 N N . PRO B 1 82 ? -3.908 -12.625 1.402 1 98.88 82 PRO B N 1
ATOM 1714 C CA . PRO B 1 82 ? -2.568 -12.836 0.85 1 98.88 82 PRO B CA 1
ATOM 1715 C C . PRO B 1 82 ? -2.572 -13.742 -0.379 1 98.88 82 PRO B C 1
ATOM 1717 O O . PRO B 1 82 ? -3.299 -14.742 -0.414 1 98.88 82 PRO B O 1
ATOM 1720 N N . TYR B 1 83 ? -1.741 -13.383 -1.361 1 98.88 83 TYR B N 1
ATOM 1721 C CA . TYR B 1 83 ? -1.537 -14.234 -2.529 1 98.88 83 TYR B CA 1
ATOM 1722 C C . TYR B 1 83 ? -0.071 -14.25 -2.945 1 98.88 83 TYR B C 1
ATOM 1724 O O . TYR B 1 83 ? 0.62 -13.227 -2.84 1 98.88 83 TYR B O 1
ATOM 1732 N N . ILE B 1 84 ? 0.361 -15.352 -3.396 1 98.62 84 ILE B N 1
ATOM 1733 C CA . ILE B 1 84 ? 1.579 -15.445 -4.195 1 98.62 84 ILE B CA 1
ATOM 1734 C C . ILE B 1 84 ? 1.239 -15.305 -5.676 1 98.62 84 ILE B C 1
ATOM 1736 O O . ILE B 1 84 ? 0.576 -16.172 -6.254 1 98.62 84 ILE B O 1
ATOM 1740 N N . GLY B 1 85 ? 1.589 -14.242 -6.223 1 98.44 85 GLY B N 1
ATOM 1741 C CA . GLY B 1 85 ? 1.428 -14.039 -7.656 1 98.44 85 GLY B CA 1
ATOM 1742 C C . GLY B 1 85 ? 2.629 -14.508 -8.461 1 98.44 85 GLY B C 1
ATOM 1743 O O . GLY B 1 85 ? 3.727 -13.969 -8.312 1 98.44 85 GLY B O 1
ATOM 1744 N N . VAL B 1 86 ? 2.402 -15.43 -9.32 1 98.12 86 VAL B N 1
ATOM 1745 C CA . VAL B 1 86 ? 3.514 -16 -10.078 1 98.12 86 VAL B CA 1
ATOM 1746 C C . VAL B 1 86 ? 3.23 -15.883 -11.578 1 98.12 86 VAL B C 1
ATOM 1748 O O . VAL B 1 86 ? 2.1 -16.094 -12.016 1 98.12 86 VAL B O 1
ATOM 1751 N N . LYS B 1 87 ? 4.227 -15.57 -12.25 1 96.94 87 LYS B N 1
ATOM 1752 C CA . LYS B 1 87 ? 4.176 -15.57 -13.703 1 96.94 87 LYS B CA 1
ATOM 1753 C C . LYS B 1 87 ? 5.301 -16.422 -14.297 1 96.94 87 LYS B C 1
ATOM 1755 O O . LYS B 1 87 ? 6.48 -16.094 -14.141 1 96.94 87 LYS B O 1
ATOM 1760 N N . PHE B 1 88 ? 4.945 -17.531 -14.977 1 97 88 PHE B N 1
ATOM 1761 C CA . PHE B 1 88 ? 5.875 -18.375 -15.711 1 97 88 PHE B CA 1
ATOM 1762 C C . PHE B 1 88 ? 5.965 -17.938 -17.172 1 97 88 PHE B C 1
ATOM 1764 O O . PHE B 1 88 ? 5.172 -17.125 -17.625 1 97 88 PHE B O 1
ATOM 1771 N N . LYS B 1 89 ? 6.949 -18.516 -17.719 1 93.06 89 LYS B N 1
ATOM 1772 C CA . LYS B 1 89 ? 7.035 -18.25 -19.156 1 93.06 89 LYS B CA 1
ATOM 1773 C C . LYS B 1 89 ? 5.766 -18.703 -19.875 1 93.06 89 LYS B C 1
ATOM 1775 O O . LYS B 1 89 ? 5.289 -19.812 -19.672 1 93.06 89 LYS B O 1
ATOM 1780 N N . TYR B 1 90 ? 5.148 -17.766 -20.609 1 93.62 90 TYR B N 1
ATOM 1781 C CA . TYR B 1 90 ? 4.004 -18.031 -21.484 1 93.62 90 TYR B CA 1
ATOM 1782 C C . TYR B 1 90 ? 2.748 -18.297 -20.656 1 93.62 90 TYR B C 1
ATOM 1784 O O . TYR B 1 90 ? 1.869 -19.047 -21.094 1 93.62 90 TYR B O 1
ATOM 1792 N N . THR B 1 91 ? 2.727 -17.938 -19.5 1 9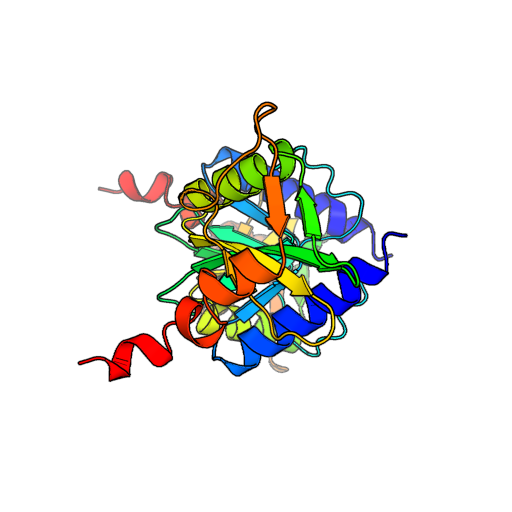6 91 THR B N 1
ATOM 1793 C CA . THR B 1 91 ? 1.519 -18.062 -18.688 1 96 91 THR B CA 1
ATOM 1794 C C . THR B 1 91 ? 0.959 -16.688 -18.328 1 96 91 THR B C 1
ATOM 1796 O O . THR B 1 91 ? 1.678 -15.688 -18.391 1 96 91 THR B O 1
ATOM 1799 N N . LYS B 1 92 ? -0.328 -16.656 -18.016 1 96.62 92 LYS B N 1
ATOM 1800 C CA . LYS B 1 92 ? -0.913 -15.508 -17.359 1 96.62 92 LYS B CA 1
ATOM 1801 C C . LYS B 1 92 ? -0.495 -15.445 -15.883 1 96.62 92 LYS B C 1
ATOM 1803 O O . LYS B 1 92 ? 0.293 -16.281 -15.422 1 96.62 92 LYS B O 1
ATOM 1808 N N . TRP B 1 93 ? -0.955 -14.43 -15.227 1 97.88 93 TRP B N 1
ATOM 1809 C CA . TRP B 1 93 ? -0.74 -14.352 -13.789 1 97.88 93 TRP B CA 1
ATOM 1810 C C . TRP B 1 93 ? -1.497 -15.461 -13.062 1 97.88 93 TRP B C 1
ATOM 1812 O O . TRP B 1 93 ? -2.674 -15.703 -13.344 1 97.88 93 TRP B O 1
ATOM 1822 N N . LEU B 1 94 ? -0.813 -16.141 -12.219 1 98.56 94 LEU B N 1
ATOM 1823 C CA . LEU B 1 94 ? -1.383 -17.188 -11.367 1 98.56 94 LEU B CA 1
ATOM 1824 C C . LEU B 1 94 ? -1.245 -16.828 -9.891 1 98.56 94 LEU B C 1
ATOM 1826 O O . LEU B 1 94 ? -0.191 -16.344 -9.461 1 98.56 94 LEU B O 1
ATOM 1830 N N . PHE B 1 95 ? -2.291 -17.016 -9.18 1 98.88 95 PHE B N 1
ATOM 1831 C CA . PHE B 1 95 ? -2.299 -16.594 -7.777 1 98.88 95 PHE B CA 1
ATOM 1832 C C . PHE B 1 95 ? -2.582 -17.781 -6.863 1 98.88 95 PHE B C 1
ATOM 1834 O O . PHE B 1 95 ? -3.582 -18.484 -7.039 1 98.88 95 PHE B O 1
ATOM 1841 N N . LEU B 1 96 ? -1.691 -17.969 -5.953 1 98.81 96 LEU B N 1
ATOM 1842 C CA . LEU B 1 96 ? -1.831 -19.062 -4.996 1 98.81 96 LEU B CA 1
ATOM 1843 C C . LEU B 1 96 ? -2.039 -18.531 -3.584 1 98.81 96 LEU B C 1
ATOM 1845 O O . LEU B 1 96 ? -1.391 -17.562 -3.18 1 98.81 96 LEU B O 1
ATOM 1849 N N . GLU B 1 97 ? -2.908 -19.125 -2.877 1 98.69 97 GLU B N 1
ATOM 1850 C CA . GLU B 1 97 ? -3.047 -18.859 -1.45 1 98.69 97 GLU B CA 1
ATOM 1851 C C . GLU B 1 97 ? -1.956 -19.547 -0.643 1 98.69 97 GLU B C 1
ATOM 1853 O O . GLU B 1 97 ? -1.81 -20.766 -0.711 1 98.69 97 GLU B O 1
ATOM 1858 N N . PRO B 1 98 ? -1.254 -18.781 0.129 1 98.44 98 PRO B N 1
ATOM 1859 C CA . PRO B 1 98 ? -0.167 -19.406 0.883 1 98.44 98 PRO B CA 1
ATOM 1860 C C . PRO B 1 98 ? -0.637 -20.594 1.713 1 98.44 98 PRO B C 1
ATOM 1862 O O . PRO B 1 98 ? 0.045 -21.625 1.766 1 98.44 98 PRO B O 1
ATOM 1865 N N . GLU B 1 99 ? -1.768 -20.5 2.307 1 97.19 99 GLU B N 1
ATOM 1866 C CA . GLU B 1 99 ? -2.266 -21.531 3.217 1 97.19 99 GLU B CA 1
ATOM 1867 C C . GLU B 1 99 ? -2.613 -22.812 2.465 1 97.19 99 GLU B C 1
ATOM 1869 O O . GLU B 1 99 ? -2.676 -23.891 3.061 1 97.19 99 GLU B O 1
ATOM 1874 N N . LYS B 1 100 ? -2.832 -22.703 1.181 1 97.5 100 LYS B N 1
ATOM 1875 C CA . LYS B 1 100 ? -3.238 -23.859 0.387 1 97.5 100 LYS B CA 1
ATOM 1876 C C . LYS B 1 100 ? -2.09 -24.359 -0.484 1 97.5 100 LYS B C 1
ATOM 1878 O O . LYS B 1 100 ? -2.283 -25.234 -1.336 1 97.5 100 LYS B O 1
ATOM 1883 N N . THR B 1 101 ? -0.948 -23.812 -0.317 1 97.88 101 THR B N 1
ATOM 1884 C CA . THR B 1 101 ? 0.208 -24.188 -1.131 1 97.88 101 THR B CA 1
ATOM 1885 C C . THR B 1 101 ? 1.179 -25.047 -0.336 1 97.88 101 THR B C 1
ATOM 1887 O O . THR B 1 101 ? 1.655 -24.641 0.727 1 97.88 101 THR B O 1
ATOM 1890 N N . PRO B 1 102 ? 1.438 -26.172 -0.885 1 96.62 102 PRO B N 1
ATOM 1891 C CA . PRO B 1 102 ? 2.324 -27.078 -0.157 1 96.62 102 PRO B CA 1
ATOM 1892 C C . PRO B 1 102 ? 3.715 -26.484 0.071 1 96.62 102 PRO B C 1
ATOM 1894 O O . PRO B 1 102 ? 4.254 -25.812 -0.807 1 96.62 102 PRO B O 1
ATOM 1897 N N . ARG B 1 103 ? 4.27 -26.797 1.205 1 97.5 103 ARG B N 1
ATOM 1898 C CA . ARG B 1 103 ? 5.621 -26.391 1.566 1 97.5 103 ARG B CA 1
ATOM 1899 C C . ARG B 1 103 ? 6.59 -27.562 1.489 1 97.5 103 ARG B C 1
ATOM 1901 O O . ARG B 1 103 ? 6.18 -28.719 1.542 1 97.5 103 ARG B O 1
ATOM 1908 N N . THR B 1 104 ? 7.844 -27.203 1.401 1 97.44 104 THR B N 1
ATOM 1909 C CA . THR B 1 104 ? 8.875 -28.234 1.418 1 97.44 104 THR B CA 1
ATOM 1910 C C . THR B 1 104 ? 9.148 -28.703 2.844 1 97.44 104 THR B C 1
ATOM 1912 O O . THR B 1 104 ? 8.602 -28.141 3.801 1 97.44 104 THR B O 1
ATOM 1915 N N . LYS B 1 105 ? 10.039 -29.609 2.939 1 96.38 105 LYS B N 1
ATOM 1916 C CA . LYS B 1 105 ? 10.406 -30.141 4.25 1 96.38 105 LYS B CA 1
ATOM 1917 C C . LYS B 1 105 ? 11.047 -29.047 5.117 1 96.38 105 LYS B C 1
ATOM 1919 O O . LYS B 1 105 ? 10.898 -29.062 6.34 1 96.38 105 LYS B O 1
ATOM 1924 N N . SER B 1 106 ? 11.766 -28.094 4.5 1 96.62 106 SER B N 1
ATOM 1925 C CA . SER B 1 106 ? 12.438 -27 5.199 1 96.62 106 SER B CA 1
ATOM 1926 C C . SER B 1 106 ? 11.523 -25.797 5.336 1 96.62 106 SER B C 1
ATOM 1928 O O . SER B 1 106 ? 11.992 -24.688 5.609 1 96.62 106 SER B O 1
ATOM 1930 N N . ASP B 1 107 ? 10.211 -25.938 4.984 1 96.44 107 ASP B N 1
ATOM 1931 C CA . ASP B 1 107 ? 9.141 -24.953 5.191 1 96.44 107 ASP B CA 1
ATOM 1932 C C . ASP B 1 107 ? 9.133 -23.906 4.086 1 96.44 107 ASP B C 1
ATOM 1934 O O . ASP B 1 107 ? 8.352 -22.953 4.129 1 96.44 107 ASP B O 1
ATOM 1938 N N . ASN B 1 108 ? 10.023 -24.156 3.156 1 98 108 ASN B N 1
ATOM 1939 C CA . ASN B 1 108 ? 10.023 -23.266 1.995 1 98 108 ASN B CA 1
ATOM 1940 C C . ASN B 1 108 ? 8.945 -23.656 0.988 1 98 108 ASN B C 1
ATOM 1942 O O . ASN B 1 108 ? 8.156 -24.562 1.244 1 98 108 ASN B O 1
ATOM 1946 N N . TYR B 1 109 ? 8.875 -22.891 -0.014 1 98.06 109 TYR B N 1
ATOM 1947 C CA . TYR B 1 109 ? 7.941 -23.203 -1.09 1 98.06 109 TYR B CA 1
ATOM 1948 C C . TYR B 1 109 ? 8.688 -23.594 -2.363 1 98.06 109 TYR B C 1
ATOM 1950 O O . TYR B 1 109 ? 9.711 -22.984 -2.699 1 98.06 109 TYR B O 1
ATOM 1958 N N . LYS B 1 110 ? 8.211 -24.562 -2.932 1 98.06 110 LYS B N 1
ATOM 1959 C CA . LYS B 1 110 ? 8.539 -24.922 -4.305 1 98.06 110 LYS B CA 1
ATOM 1960 C C . LYS B 1 110 ? 7.289 -24.984 -5.172 1 98.06 110 LYS B C 1
ATOM 1962 O O . LYS B 1 110 ? 6.449 -25.875 -4.996 1 98.06 110 LYS B O 1
ATOM 1967 N N . ILE B 1 111 ? 7.172 -24.078 -6.094 1 98.12 111 ILE B N 1
ATOM 1968 C CA . ILE B 1 111 ? 5.973 -24.016 -6.926 1 98.12 111 ILE B CA 1
ATOM 1969 C C . ILE B 1 111 ? 6.316 -24.422 -8.352 1 98.12 111 ILE B C 1
ATOM 1971 O O . ILE B 1 111 ? 7.027 -23.703 -9.062 1 98.12 111 ILE B O 1
ATOM 1975 N N . GLU B 1 112 ? 5.82 -25.484 -8.719 1 98.25 112 GLU B N 1
ATOM 1976 C CA . GLU B 1 112 ? 6.004 -25.953 -10.086 1 98.25 112 GLU B CA 1
ATOM 1977 C C . GLU B 1 112 ? 4.945 -25.375 -11.023 1 98.25 112 GLU B C 1
ATOM 1979 O O . GLU B 1 112 ? 3.785 -25.234 -10.633 1 98.25 112 GLU B O 1
ATOM 1984 N N . LYS B 1 113 ? 5.34 -25.172 -12.195 1 98.06 113 LYS B N 1
ATOM 1985 C CA . LYS B 1 113 ? 4.461 -24.562 -13.188 1 98.06 113 LYS B CA 1
ATOM 1986 C C . LYS B 1 113 ? 3.176 -25.375 -13.352 1 98.06 113 LYS B C 1
ATOM 1988 O O . LYS B 1 113 ? 2.078 -24.812 -13.336 1 98.06 113 LYS B O 1
ATOM 1993 N N . ASP B 1 114 ? 3.318 -26.688 -13.516 1 97.56 114 ASP B N 1
ATOM 1994 C CA . ASP B 1 114 ? 2.156 -27.547 -13.734 1 97.56 114 ASP B CA 1
ATOM 1995 C C . ASP B 1 114 ? 1.188 -27.484 -12.562 1 97.56 114 ASP B C 1
ATOM 1997 O O . ASP B 1 114 ? -0.03 -27.438 -12.75 1 97.56 114 ASP B O 1
ATOM 2001 N N . PHE B 1 115 ? 1.73 -27.469 -11.398 1 97.69 115 PHE B N 1
ATOM 2002 C CA . PHE B 1 115 ? 0.909 -27.328 -10.203 1 97.69 115 PHE B CA 1
ATOM 2003 C C . PHE B 1 115 ? 0.162 -26 -10.211 1 97.69 115 PHE B C 1
ATOM 2005 O O . PHE B 1 115 ? -1.042 -25.969 -9.945 1 97.69 115 PHE B O 1
ATOM 2012 N N . ALA B 1 116 ? 0.804 -24.922 -10.445 1 98.06 116 ALA B N 1
ATOM 2013 C CA . ALA B 1 116 ? 0.206 -23.594 -10.461 1 98.06 116 ALA B CA 1
ATOM 2014 C C . ALA B 1 116 ? -0.895 -23.5 -11.516 1 98.06 116 ALA B C 1
ATOM 2016 O O . ALA B 1 116 ? -1.959 -22.922 -11.258 1 98.06 116 ALA B O 1
ATOM 2017 N N . LEU B 1 117 ? -0.594 -24.047 -12.695 1 97.81 117 LEU B N 1
ATOM 2018 C CA . LEU B 1 117 ? -1.568 -24 -13.781 1 97.81 117 LEU B CA 1
ATOM 2019 C C . LEU B 1 117 ? -2.857 -24.703 -13.383 1 97.81 117 LEU B C 1
ATOM 2021 O O . LEU B 1 117 ? -3.947 -24.297 -13.789 1 97.81 117 LEU B O 1
ATOM 2025 N N . GLU B 1 118 ? -2.717 -25.719 -12.562 1 97.56 118 GLU B N 1
ATOM 2026 C CA . GLU B 1 118 ? -3.861 -26.531 -12.18 1 97.56 118 GLU B CA 1
ATOM 2027 C C . GLU B 1 118 ? -4.59 -25.922 -10.977 1 97.56 118 GLU B C 1
ATOM 2029 O O . GLU B 1 118 ? -5.824 -25.922 -10.938 1 97.56 118 GLU B O 1
ATOM 2034 N N . LYS B 1 119 ? -3.879 -25.312 -10.016 1 98.06 119 LYS B N 1
ATOM 2035 C CA . LYS B 1 119 ? -4.453 -25.047 -8.703 1 98.06 119 LYS B CA 1
ATOM 2036 C C . LYS B 1 119 ? -4.609 -23.547 -8.477 1 98.06 119 LYS B C 1
ATOM 2038 O O . LYS B 1 119 ? -5.363 -23.125 -7.594 1 98.06 119 LYS B O 1
ATOM 2043 N N . ALA B 1 120 ? -3.92 -22.688 -9.18 1 98.5 120 ALA B N 1
ATOM 2044 C CA . ALA B 1 120 ? -3.877 -21.25 -8.914 1 98.5 120 ALA B CA 1
ATOM 2045 C C . ALA B 1 120 ? -5.148 -20.562 -9.414 1 98.5 120 ALA B C 1
ATOM 2047 O O . ALA B 1 120 ? -5.875 -21.109 -10.242 1 98.5 120 ALA B O 1
ATOM 2048 N N . LEU B 1 121 ? -5.398 -19.5 -8.867 1 98.44 121 LEU B N 1
ATOM 2049 C CA . LEU B 1 121 ? -6.484 -18.625 -9.305 1 98.44 121 LEU B CA 1
ATOM 2050 C C . LEU B 1 121 ? -5.992 -17.641 -10.359 1 98.44 121 LEU B C 1
ATOM 2052 O O . LEU B 1 121 ? -4.809 -17.297 -10.391 1 98.44 121 LEU B O 1
ATOM 2056 N N . GLU B 1 122 ? -6.879 -17.234 -11.125 1 98.25 122 GLU B N 1
ATOM 2057 C CA . GLU B 1 122 ? -6.582 -16.156 -12.078 1 98.25 122 GLU B CA 1
ATOM 2058 C C . GLU B 1 122 ? -6.934 -14.797 -11.5 1 98.25 122 GLU B C 1
ATOM 2060 O O . GLU B 1 122 ? -7.586 -14.703 -10.461 1 98.25 122 GLU B O 1
ATOM 2065 N N . ILE B 1 123 ? -6.578 -13.805 -12.141 1 98.25 123 ILE B N 1
ATOM 2066 C CA . ILE B 1 123 ? -6.699 -12.461 -11.594 1 98.25 123 ILE B CA 1
ATOM 2067 C C . ILE B 1 123 ? -8.172 -12.102 -11.43 1 98.25 123 ILE B C 1
ATOM 2069 O O . ILE B 1 123 ? -8.555 -11.43 -10.469 1 98.25 123 ILE B O 1
ATOM 2073 N N . ASP B 1 124 ? -9.039 -12.508 -12.312 1 97.94 124 ASP B N 1
ATOM 2074 C CA . ASP B 1 124 ? -10.461 -12.195 -12.203 1 97.94 124 ASP B CA 1
ATOM 2075 C C . ASP B 1 124 ? -11.086 -12.883 -10.992 1 97.94 124 ASP B C 1
ATOM 2077 O O . ASP B 1 124 ? -12.039 -12.367 -10.398 1 97.94 124 ASP B O 1
ATOM 2081 N N . GLU B 1 125 ? -10.555 -14.008 -10.555 1 97.94 125 GLU B N 1
ATOM 2082 C CA . GLU B 1 125 ? -11.047 -14.742 -9.398 1 97.94 125 GLU B CA 1
ATOM 2083 C C . GLU B 1 125 ? -10.664 -14.039 -8.094 1 97.94 125 GLU B C 1
ATOM 2085 O O . GLU B 1 125 ? -11.492 -13.898 -7.191 1 97.94 125 GLU B O 1
ATOM 2090 N N . ILE B 1 126 ? -9.438 -13.492 -8.117 1 98.12 126 ILE B N 1
ATOM 2091 C CA . ILE B 1 126 ? -9.016 -12.898 -6.859 1 98.12 126 ILE B CA 1
ATOM 2092 C C . ILE B 1 126 ? -9.562 -11.477 -6.746 1 98.12 126 ILE B C 1
ATOM 2094 O O . ILE B 1 126 ? -9.578 -10.891 -5.66 1 98.12 126 ILE B O 1
ATOM 2098 N N . THR B 1 127 ? -10.078 -10.945 -7.863 1 97.81 127 THR B N 1
ATOM 2099 C CA . THR B 1 127 ? -10.648 -9.609 -7.844 1 97.81 127 THR B CA 1
ATOM 2100 C C . THR B 1 127 ? -12.172 -9.672 -7.773 1 97.81 127 THR B C 1
ATOM 2102 O O . THR B 1 127 ? -12.844 -8.633 -7.801 1 97.81 127 THR B O 1
ATOM 2105 N N . GLY B 1 128 ? -12.719 -10.852 -7.707 1 94 128 GLY B N 1
ATOM 2106 C CA . GLY B 1 128 ? -14.141 -11.039 -7.477 1 94 128 GLY B CA 1
ATOM 2107 C C . GLY B 1 128 ? -14.984 -10.805 -8.719 1 94 128 GLY B C 1
ATOM 2108 O O . GLY B 1 128 ? -16.188 -10.57 -8.625 1 94 128 GLY B O 1
ATOM 2109 N N . ILE B 1 129 ? -14.461 -10.656 -9.852 1 85.62 129 ILE B N 1
ATOM 2110 C CA . ILE B 1 129 ? -15.203 -10.453 -11.094 1 85.62 129 ILE B CA 1
ATOM 2111 C C . ILE B 1 129 ? -15.859 -11.766 -11.516 1 85.62 129 ILE B C 1
ATOM 2113 O O . ILE B 1 129 ? -17.016 -11.773 -11.938 1 85.62 129 ILE B O 1
ATOM 2117 N N . ASP B 1 130 ? -15.25 -12.891 -11.555 1 68.62 130 ASP B N 1
ATOM 2118 C CA . ASP B 1 130 ? -15.805 -14.164 -11.992 1 68.62 130 ASP B CA 1
ATOM 2119 C C . ASP B 1 130 ? -16.672 -14.789 -10.898 1 68.62 130 ASP B C 1
ATOM 2121 O O . ASP B 1 130 ? -17.531 -15.625 -11.188 1 68.62 130 ASP B O 1
ATOM 2125 N N . ARG B 1 131 ? -16.594 -14.648 -9.602 1 55.53 131 ARG B N 1
ATOM 2126 C CA . ARG B 1 131 ? -17.531 -15.32 -8.703 1 55.53 131 ARG B CA 1
ATOM 2127 C C . ARG B 1 131 ? -18.969 -14.914 -9 1 55.53 131 ARG B C 1
ATOM 2129 O O . ARG B 1 131 ? -19.906 -15.516 -8.484 1 55.53 131 ARG B O 1
ATOM 2136 N N . GLN B 1 132 ? -19.219 -13.883 -9.586 1 44.06 132 GLN B N 1
ATOM 2137 C CA . GLN B 1 132 ? -20.625 -13.625 -9.828 1 44.06 132 GLN B CA 1
ATOM 2138 C C . GLN B 1 132 ? -21.219 -14.656 -10.781 1 44.06 132 GLN B C 1
ATOM 2140 O O . GLN B 1 132 ? -22.406 -14.953 -10.719 1 44.06 132 GLN B O 1
ATOM 2145 N N . MET B 1 133 ? -20.547 -15.305 -11.695 1 38.53 133 MET B N 1
ATOM 2146 C CA . MET B 1 133 ? -21.281 -16.109 -12.664 1 38.53 133 MET B CA 1
ATOM 2147 C C . MET B 1 133 ? -21.547 -17.5 -12.117 1 38.53 133 MET B C 1
ATOM 2149 O O . MET B 1 133 ? -22.234 -18.297 -12.758 1 38.53 133 MET B O 1
ATOM 2153 N N . LYS B 1 134 ? -20.859 -18.016 -11.227 1 35.44 134 LYS B N 1
ATOM 2154 C CA . LYS B 1 134 ? -21.188 -19.406 -10.984 1 35.44 134 LYS B CA 1
ATOM 2155 C C . LYS B 1 134 ? -22.484 -19.547 -10.195 1 35.44 134 LYS B C 1
ATOM 2157 O O . LYS B 1 134 ? -22.859 -20.656 -9.781 1 35.44 134 LYS B O 1
ATOM 2162 N N . PHE B 1 135 ? -23.266 -18.516 -10.055 1 31.48 135 PHE B N 1
ATOM 2163 C CA . PHE B 1 135 ? -24.609 -18.938 -9.664 1 31.48 135 PHE B CA 1
ATOM 2164 C C . PHE B 1 135 ? -25.406 -19.375 -10.875 1 31.48 135 PHE B C 1
ATOM 2166 O O . PHE B 1 135 ? -25.203 -18.875 -11.977 1 31.48 135 PHE B O 1
#